Protein AF-A0A7X0XBM0-F1 (afdb_monomer)

pLDDT: mean 73.15, std 17.64, range [29.14, 93.75]

Secondary structure (DSSP, 8-state):
-HHHHHHHHHHHHHHHHHHHHHHHHHHHHHHHHHHHHHHHHHHHHHHHHHH--PPP-------------------------------------PPBPPHHHHHT--S-EEEEETT--EEEE-GGG--SS--EEEETTT--EEEHHHHHTTEEEEEETTT--EEEE-SSTTSPPEE-----

Foldseek 3Di:
DVVVVVVVVVVVVVVVVVVVVVVVVVVVVVVVVVVVVVVVVVVVVVVVVVVPPDPDDDDDDDDDDDDDDDDPDDDPDDPPPPPPPPPPPPQPFFDFDDLVNVLVDQAWKWWAFPVRWIWTFDPVPDDDPWGWTATPPPRDTDTSVVCLLGTAFIAGPPPRDTQWGDDDSPDGIGGRPPDD

Structure (mmCIF, N/CA/C/O backbone):
data_AF-A0A7X0XBM0-F1
#
_entry.id   AF-A0A7X0XBM0-F1
#
loop_
_atom_site.group_PDB
_atom_site.id
_atom_site.type_symbol
_atom_site.label_atom_id
_atom_site.label_alt_id
_atom_site.label_comp_id
_atom_site.label_asym_id
_atom_site.label_entity_id
_atom_site.label_seq_id
_atom_site.pdbx_PDB_ins_code
_atom_site.Cartn_x
_atom_site.Cartn_y
_atom_site.Cartn_z
_atom_site.occupancy
_atom_site.B_iso_or_equiv
_atom_site.auth_seq_id
_atom_site.auth_comp_id
_atom_site.auth_asym_id
_atom_site.auth_atom_id
_atom_site.pdbx_PDB_model_num
ATOM 1 N N . MET A 1 1 ? 41.858 4.277 -67.928 1.00 63.94 1 MET A N 1
ATOM 2 C CA . MET A 1 1 ? 41.288 5.408 -67.166 1.00 63.94 1 MET A CA 1
ATOM 3 C C . MET A 1 1 ? 40.065 5.014 -66.335 1.00 63.94 1 MET A C 1
ATOM 5 O O . MET A 1 1 ? 40.121 5.198 -65.129 1.00 63.94 1 MET A O 1
ATOM 9 N N . GLU A 1 2 ? 38.991 4.431 -66.886 1.00 69.94 2 GLU A N 1
ATOM 10 C CA . GLU A 1 2 ? 37.815 4.044 -66.064 1.00 69.94 2 GLU A CA 1
ATOM 11 C C . GLU A 1 2 ? 38.106 2.922 -65.050 1.00 69.94 2 GLU A C 1
ATOM 13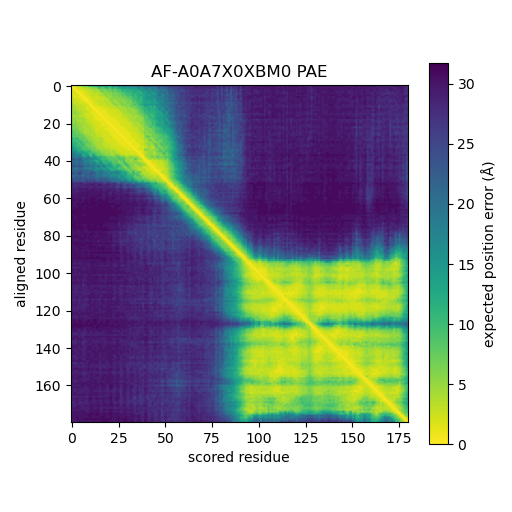 O O . GLU A 1 2 ? 37.715 3.016 -63.887 1.00 69.94 2 GLU A O 1
ATOM 18 N N . TRP A 1 3 ? 38.881 1.909 -65.448 1.00 71.06 3 TRP A N 1
ATOM 19 C CA . TRP A 1 3 ? 39.251 0.789 -64.573 1.00 71.06 3 TRP A CA 1
ATOM 20 C C . TRP A 1 3 ? 40.092 1.218 -63.354 1.00 71.06 3 TRP A C 1
ATOM 22 O O . TRP A 1 3 ? 39.919 0.710 -62.248 1.00 71.06 3 TRP A O 1
ATOM 32 N N . GLU A 1 4 ? 40.956 2.221 -63.523 1.00 76.31 4 GLU A N 1
ATOM 33 C CA . GLU A 1 4 ? 41.775 2.778 -62.437 1.00 76.31 4 GLU A CA 1
ATOM 34 C C . GLU A 1 4 ? 40.924 3.569 -61.437 1.00 76.31 4 GLU A C 1
ATOM 36 O O . GLU A 1 4 ? 41.118 3.458 -60.224 1.00 76.31 4 GLU A O 1
ATOM 41 N N . GLN A 1 5 ? 39.926 4.316 -61.925 1.00 76.00 5 GLN A N 1
ATOM 42 C CA . GLN A 1 5 ? 38.969 5.015 -61.065 1.00 76.00 5 GLN A CA 1
ATOM 43 C C . GLN A 1 5 ? 38.092 4.035 -60.277 1.00 76.00 5 GLN A C 1
ATOM 45 O O . GLN A 1 5 ? 37.783 4.280 -59.108 1.00 76.00 5 GLN A O 1
ATOM 50 N N . GLU A 1 6 ? 37.710 2.911 -60.881 1.00 77.81 6 GLU A N 1
ATOM 51 C CA . GLU A 1 6 ? 36.923 1.874 -60.212 1.00 77.81 6 GLU A CA 1
ATOM 52 C C . GLU A 1 6 ? 37.736 1.144 -59.128 1.00 77.81 6 GLU A C 1
ATOM 54 O O . GLU A 1 6 ? 37.249 0.936 -58.013 1.00 77.81 6 GLU A O 1
ATOM 59 N N . MET A 1 7 ? 39.007 0.838 -59.402 1.00 76.50 7 MET A N 1
ATOM 60 C CA . MET A 1 7 ? 39.937 0.260 -58.423 1.00 76.50 7 MET A CA 1
ATOM 61 C C . MET A 1 7 ? 40.224 1.217 -57.257 1.00 76.50 7 MET A C 1
ATOM 63 O O . MET A 1 7 ? 40.276 0.795 -56.096 1.00 76.50 7 MET A O 1
ATOM 67 N N . PHE A 1 8 ? 40.336 2.520 -57.525 1.00 78.25 8 PHE A N 1
ATOM 68 C CA . PHE A 1 8 ? 40.507 3.536 -56.483 1.00 78.25 8 PHE A CA 1
ATOM 69 C C . PHE A 1 8 ? 39.258 3.681 -55.593 1.00 78.25 8 PHE A C 1
ATOM 71 O O . PHE A 1 8 ? 39.351 3.797 -54.366 1.00 78.25 8 PHE A O 1
ATOM 78 N N . LYS A 1 9 ? 38.058 3.601 -56.180 1.00 78.94 9 LYS A N 1
ATOM 79 C CA . LYS A 1 9 ? 36.794 3.580 -55.422 1.00 78.94 9 LYS A CA 1
ATOM 80 C C . LYS A 1 9 ? 36.684 2.331 -54.542 1.00 78.94 9 LYS A C 1
ATOM 82 O O . LYS A 1 9 ? 36.375 2.452 -53.360 1.00 78.94 9 LYS A O 1
ATOM 87 N N . LYS A 1 10 ? 37.014 1.145 -55.063 1.00 81.00 10 LYS A N 1
ATOM 88 C CA . LYS A 1 10 ? 36.981 -0.108 -54.282 1.00 81.00 10 LYS A CA 1
ATOM 89 C C . LYS A 1 10 ? 37.963 -0.080 -53.106 1.00 81.00 10 LYS A C 1
ATOM 91 O O . LYS A 1 10 ? 37.592 -0.396 -51.978 1.00 81.00 10 LYS A O 1
ATOM 96 N N . THR A 1 11 ? 39.189 0.388 -53.334 1.00 81.25 11 THR A N 1
ATOM 97 C CA . THR A 1 11 ? 40.212 0.483 -52.276 1.00 81.25 11 THR A CA 1
ATOM 98 C C . THR A 1 11 ? 39.900 1.551 -51.223 1.00 81.25 11 THR A C 1
ATOM 100 O O . THR A 1 11 ? 40.154 1.327 -50.039 1.00 81.25 11 THR A O 1
ATOM 103 N N . SER A 1 12 ? 39.315 2.691 -51.602 1.00 82.00 12 SER A N 1
ATOM 104 C CA . SER A 1 12 ? 38.913 3.735 -50.643 1.00 82.00 12 SER A CA 1
ATOM 105 C C . SER A 1 12 ? 37.737 3.308 -49.758 1.00 82.00 12 SER A C 1
ATOM 107 O O . SER A 1 12 ? 37.784 3.528 -48.544 1.00 82.00 12 SER A O 1
ATOM 109 N N . VAL A 1 13 ? 36.737 2.622 -50.320 1.00 83.81 13 VAL A N 1
ATOM 110 C CA . VAL A 1 13 ? 35.625 2.037 -49.550 1.00 83.81 13 VAL A CA 1
ATOM 111 C C . VAL A 1 13 ? 36.149 1.002 -48.556 1.00 83.81 13 VAL A C 1
ATOM 113 O O . VAL A 1 13 ? 35.826 1.067 -47.370 1.00 83.81 13 VAL A O 1
ATOM 116 N N . GLN A 1 14 ? 37.047 0.118 -48.994 1.00 85.06 14 GLN A N 1
ATOM 117 C CA . GLN A 1 14 ? 37.606 -0.919 -48.129 1.00 85.06 14 GLN A CA 1
ATOM 118 C C . GLN A 1 14 ? 38.474 -0.348 -46.995 1.00 85.06 14 GLN A C 1
ATOM 120 O O . GLN A 1 14 ? 38.420 -0.827 -45.861 1.00 85.06 14 GLN A O 1
ATOM 125 N N . ARG A 1 15 ? 39.218 0.738 -47.246 1.00 84.94 15 ARG A N 1
ATOM 126 C CA . ARG A 1 15 ? 39.941 1.475 -46.191 1.00 84.94 15 ARG A CA 1
ATOM 127 C C . ARG A 1 15 ? 38.988 2.112 -45.178 1.00 84.94 15 ARG A C 1
ATOM 129 O O . ARG A 1 15 ? 39.249 2.041 -43.978 1.00 84.94 15 ARG A O 1
ATOM 136 N N . ALA A 1 16 ? 37.881 2.696 -45.637 1.00 83.44 16 ALA A N 1
ATOM 137 C CA . ALA A 1 16 ? 36.881 3.298 -44.756 1.00 83.44 16 ALA A CA 1
ATOM 138 C C . ALA A 1 16 ? 36.171 2.251 -43.880 1.00 83.44 16 ALA A C 1
ATOM 140 O O . ALA A 1 16 ? 35.913 2.498 -42.700 1.00 83.44 16 ALA A O 1
ATOM 141 N N . GLU A 1 17 ? 35.881 1.068 -44.422 1.00 86.75 17 GLU A N 1
ATOM 142 C CA . GLU A 1 17 ? 35.307 -0.043 -43.656 1.00 86.75 17 GLU A CA 1
ATOM 143 C C . GLU A 1 17 ? 36.279 -0.596 -42.611 1.00 86.75 17 GLU A C 1
ATOM 145 O O . GLU A 1 17 ? 35.887 -0.798 -41.458 1.00 86.75 17 GLU A O 1
ATOM 150 N N . ASN A 1 18 ? 37.553 -0.763 -42.969 1.00 88.38 18 ASN A N 1
ATOM 151 C CA . ASN A 1 18 ? 38.584 -1.206 -42.031 1.00 88.38 18 ASN A CA 1
ATOM 152 C C . ASN A 1 18 ? 38.794 -0.196 -40.892 1.00 88.38 18 ASN A C 1
ATOM 154 O O . ASN A 1 18 ? 38.864 -0.595 -39.730 1.00 88.38 18 ASN A O 1
ATOM 158 N N . ALA A 1 19 ? 38.784 1.109 -41.184 1.00 88.12 19 ALA A N 1
ATOM 159 C CA . ALA A 1 19 ? 38.867 2.151 -40.158 1.00 88.12 19 ALA A CA 1
ATOM 160 C C . ALA A 1 19 ? 37.667 2.120 -39.190 1.00 88.12 19 ALA A C 1
ATOM 162 O O . ALA A 1 19 ? 37.833 2.273 -37.979 1.00 88.12 19 ALA A O 1
ATOM 163 N N . LYS A 1 20 ? 36.451 1.865 -39.699 1.00 90.56 20 LYS A N 1
ATOM 164 C CA . LYS A 1 20 ? 35.249 1.703 -38.860 1.00 90.56 20 LYS A CA 1
ATOM 165 C C . LYS A 1 20 ? 35.330 0.467 -37.962 1.00 90.56 20 LYS A C 1
ATOM 167 O O . LYS A 1 20 ? 34.887 0.529 -36.814 1.00 90.56 20 LYS A O 1
ATOM 172 N N . ARG A 1 21 ? 35.875 -0.647 -38.465 1.00 87.44 21 ARG A N 1
ATOM 173 C CA . ARG A 1 21 ? 36.091 -1.869 -37.670 1.00 87.44 21 ARG A CA 1
ATOM 174 C C . ARG A 1 21 ? 37.098 -1.627 -36.549 1.00 87.44 21 ARG A C 1
ATOM 176 O O . ARG A 1 21 ? 36.768 -1.903 -35.400 1.00 87.44 21 ARG A O 1
ATOM 183 N N . LEU A 1 22 ? 38.230 -0.997 -36.861 1.00 89.81 22 LEU A N 1
ATOM 184 C CA . LEU A 1 22 ? 39.266 -0.670 -35.880 1.00 89.81 22 LEU A CA 1
ATOM 185 C C . LEU A 1 22 ? 38.728 0.238 -34.758 1.00 89.81 22 LEU A C 1
ATOM 187 O O . LEU A 1 22 ? 38.863 -0.079 -33.580 1.00 89.81 22 LEU A O 1
ATOM 191 N N . GLN A 1 23 ? 37.990 1.301 -35.105 1.00 86.12 23 GLN A N 1
ATOM 192 C CA . GLN A 1 23 ? 37.354 2.166 -34.099 1.00 86.12 23 GLN A CA 1
ATOM 193 C C . GLN A 1 23 ? 36.338 1.420 -33.223 1.00 86.12 23 GLN A C 1
ATOM 195 O O . GLN A 1 23 ? 36.155 1.745 -32.047 1.00 86.12 23 GLN A O 1
ATOM 200 N N . LYS A 1 24 ? 35.622 0.440 -33.784 1.00 88.69 24 LYS A N 1
ATOM 201 C CA . LYS A 1 24 ? 34.669 -0.376 -33.022 1.00 88.69 24 LYS A CA 1
ATOM 202 C C . LYS A 1 24 ? 35.400 -1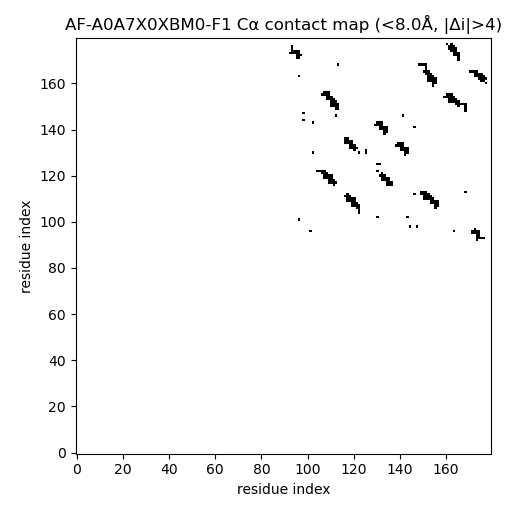.289 -32.036 1.00 88.69 24 LYS A C 1
ATOM 204 O O . LYS A 1 24 ? 34.945 -1.413 -30.899 1.00 88.69 24 LYS A O 1
ATOM 209 N N . GLU A 1 25 ? 36.516 -1.882 -32.444 1.00 88.25 25 GLU A N 1
ATOM 210 C CA . GLU A 1 25 ? 37.368 -2.717 -31.590 1.00 88.25 25 GLU A CA 1
ATOM 211 C C . GLU A 1 25 ? 37.980 -1.908 -30.441 1.00 88.25 25 GLU A C 1
ATOM 213 O O . GLU A 1 25 ? 37.838 -2.302 -29.284 1.00 88.25 25 GLU A O 1
ATOM 218 N N . GLU A 1 26 ? 38.523 -0.720 -30.715 1.00 87.62 26 GLU A N 1
ATOM 219 C CA . GLU A 1 26 ? 39.051 0.190 -29.685 1.00 87.62 26 GLU A CA 1
ATOM 220 C C . GLU A 1 26 ? 37.979 0.601 -28.666 1.00 87.62 26 GLU A C 1
ATOM 222 O O . GLU A 1 26 ? 38.217 0.603 -27.454 1.00 87.62 26 GLU A O 1
ATOM 227 N N . ARG A 1 27 ? 36.754 0.896 -29.126 1.00 86.00 27 ARG A N 1
ATOM 228 C CA . ARG A 1 27 ? 35.624 1.216 -28.235 1.00 86.00 27 ARG A CA 1
ATOM 229 C C . ARG A 1 27 ? 35.234 0.031 -27.357 1.00 86.00 27 ARG A C 1
ATOM 231 O O . ARG A 1 27 ? 34.942 0.226 -26.176 1.00 86.00 27 ARG A O 1
ATOM 238 N N . MET A 1 28 ? 35.223 -1.180 -27.912 1.00 87.44 28 MET A N 1
ATOM 239 C CA . MET A 1 28 ? 34.936 -2.396 -27.146 1.00 87.44 28 MET A CA 1
ATOM 240 C C . MET A 1 28 ? 36.039 -2.683 -26.122 1.00 87.44 28 MET A C 1
ATOM 242 O O . MET A 1 28 ? 35.718 -2.972 -24.970 1.00 87.44 28 MET A O 1
ATOM 246 N N . ALA A 1 29 ? 37.311 -2.511 -26.492 1.00 86.12 29 ALA A N 1
ATOM 247 C CA . ALA A 1 29 ? 38.452 -2.660 -25.588 1.00 86.12 29 ALA A CA 1
ATOM 248 C C . ALA A 1 29 ? 38.407 -1.637 -24.441 1.00 86.12 29 ALA A C 1
ATOM 250 O O . ALA A 1 29 ? 38.513 -2.003 -23.269 1.00 86.12 29 ALA A O 1
ATOM 251 N N . THR A 1 30 ? 38.135 -0.367 -24.757 1.00 84.88 30 THR A N 1
ATOM 252 C CA . THR A 1 30 ? 37.989 0.707 -23.759 1.00 84.88 30 THR A CA 1
ATOM 253 C C . THR A 1 30 ? 36.826 0.420 -22.807 1.00 84.88 30 THR A C 1
ATOM 255 O O . THR A 1 30 ? 36.954 0.561 -21.590 1.00 84.88 30 THR A O 1
ATOM 258 N N . ARG A 1 31 ? 35.685 -0.042 -23.339 1.00 82.81 31 ARG A N 1
ATOM 259 C CA . ARG A 1 31 ? 34.525 -0.441 -22.530 1.00 82.81 31 ARG A CA 1
ATOM 260 C C . ARG A 1 31 ? 34.850 -1.631 -21.625 1.00 82.81 31 ARG A C 1
ATOM 262 O O . ARG A 1 31 ? 34.457 -1.614 -20.462 1.00 82.81 31 ARG A O 1
ATOM 269 N N . GLY A 1 32 ? 35.572 -2.629 -22.133 1.00 84.69 32 GLY A N 1
ATOM 270 C CA . GLY A 1 32 ? 36.037 -3.779 -21.356 1.00 84.69 32 GLY A CA 1
ATOM 271 C C . GLY A 1 32 ? 36.946 -3.365 -20.198 1.00 84.69 32 GLY A C 1
ATOM 272 O O . GLY A 1 32 ? 36.693 -3.750 -19.057 1.00 84.69 32 GLY A O 1
ATOM 273 N N . ALA A 1 33 ? 37.927 -2.498 -20.460 1.00 77.81 33 ALA A N 1
ATOM 274 C CA . ALA A 1 33 ? 38.820 -1.965 -19.433 1.00 77.81 33 ALA A CA 1
ATOM 275 C C . ALA A 1 33 ? 38.049 -1.196 -18.346 1.00 77.81 33 ALA A C 1
ATOM 277 O O . ALA A 1 33 ? 38.240 -1.445 -17.158 1.00 77.81 33 ALA A O 1
ATOM 278 N N . LEU A 1 34 ? 37.116 -0.316 -18.730 1.00 79.00 34 LEU A N 1
ATOM 279 C CA . LEU A 1 34 ? 36.284 0.430 -17.776 1.00 79.00 34 LEU A CA 1
ATOM 280 C C . LEU A 1 34 ? 35.413 -0.487 -16.906 1.00 79.00 34 LEU A C 1
ATOM 282 O O . LEU A 1 34 ? 35.249 -0.231 -15.712 1.00 79.00 34 LEU A O 1
ATOM 286 N N . LEU A 1 35 ? 34.845 -1.551 -17.479 1.00 72.44 35 LEU A N 1
ATOM 287 C CA . LEU A 1 35 ? 34.072 -2.537 -16.719 1.00 72.44 35 LEU A CA 1
ATOM 288 C C . LEU A 1 35 ? 34.959 -3.298 -15.727 1.00 72.44 35 LEU A C 1
ATOM 290 O O . LEU A 1 35 ? 34.577 -3.456 -14.566 1.00 72.44 35 LEU A O 1
ATOM 294 N N . TRP A 1 36 ? 36.160 -3.694 -16.151 1.00 76.25 36 TRP A N 1
ATOM 295 C CA . TRP A 1 36 ? 37.139 -4.348 -15.288 1.00 76.25 36 TRP A CA 1
ATOM 296 C C . TRP A 1 36 ? 37.558 -3.446 -14.116 1.00 76.25 36 TRP A C 1
ATOM 298 O O . TRP A 1 36 ? 37.424 -3.846 -12.960 1.00 76.25 36 TRP A O 1
ATOM 308 N N . PHE A 1 37 ? 37.930 -2.187 -14.370 1.00 69.94 37 PHE A N 1
ATOM 309 C CA . PHE A 1 37 ? 38.254 -1.232 -13.300 1.00 69.94 37 PHE A CA 1
ATOM 310 C C . PHE A 1 37 ? 37.087 -1.024 -12.322 1.00 69.94 37 PHE A C 1
ATOM 312 O O . PHE A 1 37 ? 37.300 -1.004 -11.110 1.00 69.94 37 PHE A O 1
ATOM 319 N N . ASN A 1 38 ? 35.848 -0.939 -12.817 1.00 70.19 38 ASN A N 1
ATOM 320 C CA . ASN A 1 38 ? 34.667 -0.808 -11.959 1.00 70.19 38 ASN A CA 1
ATOM 321 C C . ASN A 1 38 ? 34.418 -2.049 -11.090 1.00 70.19 38 ASN A C 1
ATOM 323 O O . ASN A 1 38 ? 34.063 -1.905 -9.917 1.00 70.19 38 ASN A O 1
ATOM 327 N N . SER A 1 39 ? 34.624 -3.257 -11.624 1.00 66.25 39 SER A N 1
ATOM 328 C CA . SER A 1 39 ? 34.530 -4.489 -10.823 1.00 66.25 39 SER A CA 1
ATOM 329 C C . SER A 1 39 ? 35.595 -4.546 -9.724 1.00 66.25 39 SER A C 1
ATOM 331 O O . SER A 1 39 ? 35.278 -4.885 -8.584 1.00 66.25 39 SER A O 1
ATOM 333 N N . ASN A 1 40 ? 36.826 -4.121 -10.026 1.00 74.56 40 ASN A N 1
ATOM 334 C CA . ASN A 1 40 ? 37.926 -4.117 -9.066 1.00 74.56 40 ASN A CA 1
ATOM 335 C C . ASN A 1 40 ? 37.683 -3.098 -7.940 1.00 74.56 40 ASN A C 1
ATOM 337 O O . ASN A 1 40 ? 37.767 -3.436 -6.763 1.00 74.56 40 ASN A O 1
ATOM 341 N N . LEU A 1 41 ? 37.255 -1.878 -8.285 1.00 68.56 41 LEU A N 1
ATOM 342 C CA . LEU A 1 41 ? 36.887 -0.854 -7.301 1.00 68.56 41 LEU A CA 1
ATOM 343 C C . LEU A 1 41 ? 35.709 -1.289 -6.424 1.00 68.56 41 LEU A C 1
ATOM 345 O O . LEU A 1 41 ? 35.713 -1.040 -5.221 1.00 68.56 41 LEU A O 1
ATOM 349 N N . SER A 1 42 ? 34.717 -1.968 -7.004 1.00 64.69 42 SER A N 1
ATOM 350 C CA . SER A 1 42 ? 33.581 -2.498 -6.242 1.00 64.69 42 SER A CA 1
ATOM 351 C C . SER A 1 42 ? 34.040 -3.552 -5.234 1.00 64.69 42 SER A C 1
ATOM 353 O O . SER A 1 42 ? 33.670 -3.469 -4.065 1.00 64.69 42 SER A O 1
ATOM 355 N N . SER A 1 43 ? 34.917 -4.469 -5.655 1.00 64.56 43 SER A N 1
ATOM 356 C CA . SER A 1 43 ? 35.507 -5.496 -4.788 1.00 64.56 43 SER A CA 1
ATOM 357 C C . SER A 1 43 ? 36.348 -4.889 -3.655 1.00 64.56 43 SER A C 1
ATOM 359 O O . SER A 1 43 ? 36.200 -5.265 -2.491 1.00 64.56 43 SER A O 1
ATOM 361 N N . GLN A 1 44 ? 37.153 -3.865 -3.958 1.00 67.00 44 GLN A N 1
ATOM 362 C CA . GLN A 1 44 ? 37.944 -3.134 -2.961 1.00 67.00 44 GLN A CA 1
ATOM 363 C C . GLN A 1 44 ? 37.063 -2.389 -1.945 1.00 67.00 44 GLN A C 1
ATOM 365 O O . GLN A 1 44 ? 37.338 -2.418 -0.744 1.00 67.00 44 GLN A O 1
ATOM 370 N N . ILE A 1 45 ? 35.972 -1.762 -2.397 1.00 71.25 45 ILE A N 1
ATOM 371 C CA . ILE A 1 45 ? 35.004 -1.095 -1.514 1.00 71.25 45 ILE A CA 1
ATOM 372 C C . ILE A 1 45 ? 34.290 -2.118 -0.619 1.00 71.25 45 ILE A C 1
ATOM 374 O O . ILE A 1 45 ? 34.111 -1.862 0.571 1.00 71.25 45 ILE A O 1
ATOM 378 N N . GLU A 1 46 ? 33.892 -3.273 -1.158 1.00 64.94 46 GLU A N 1
ATOM 379 C CA . GLU A 1 46 ? 33.276 -4.364 -0.388 1.00 64.94 46 GLU A CA 1
ATOM 380 C C . GLU A 1 46 ? 34.224 -4.892 0.700 1.00 64.94 46 GLU A C 1
ATOM 382 O O . GLU A 1 46 ? 33.801 -5.127 1.833 1.00 64.94 46 GLU A O 1
ATOM 387 N N . GLY A 1 47 ? 35.516 -5.025 0.378 1.00 64.94 47 GLY A N 1
ATOM 388 C CA . GLY A 1 47 ? 36.560 -5.395 1.332 1.00 64.94 47 GLY A CA 1
ATOM 389 C C . GLY A 1 47 ? 36.711 -4.370 2.456 1.00 64.94 47 GLY A C 1
ATOM 390 O O . GLY A 1 47 ? 36.706 -4.739 3.628 1.00 64.94 47 GLY A O 1
ATOM 391 N N . LEU A 1 48 ? 36.747 -3.076 2.125 1.00 66.25 48 LEU A N 1
ATOM 392 C CA . LEU A 1 48 ? 36.870 -1.992 3.108 1.00 66.25 48 LEU A CA 1
ATOM 393 C C . LEU A 1 48 ? 35.648 -1.864 4.030 1.00 66.25 48 LEU A C 1
ATOM 395 O O . LEU A 1 48 ? 35.810 -1.540 5.206 1.00 66.25 48 LEU A O 1
ATOM 399 N N . LYS A 1 49 ? 34.434 -2.174 3.552 1.00 63.00 49 LYS A N 1
ATOM 400 C CA . LYS A 1 49 ? 33.229 -2.199 4.404 1.00 63.00 49 LYS A CA 1
ATOM 401 C C . LYS A 1 49 ? 33.341 -3.194 5.559 1.00 63.00 49 LYS A C 1
ATOM 403 O O . LYS A 1 49 ? 32.781 -2.924 6.614 1.00 63.00 49 LYS A O 1
ATOM 408 N N . ARG A 1 50 ? 34.068 -4.307 5.392 1.00 60.91 50 ARG A N 1
ATOM 409 C CA . ARG A 1 50 ? 34.283 -5.284 6.478 1.00 60.91 50 ARG A CA 1
ATOM 410 C C . ARG A 1 50 ? 35.100 -4.696 7.628 1.00 60.91 50 ARG A C 1
ATOM 412 O O . ARG A 1 50 ? 34.885 -5.072 8.772 1.00 60.91 50 ARG A O 1
ATOM 419 N N . TYR A 1 51 ? 35.996 -3.757 7.326 1.00 60.12 51 TYR A N 1
ATOM 420 C CA . TYR A 1 51 ? 36.819 -3.064 8.321 1.00 60.12 51 TYR A CA 1
ATOM 421 C C . TYR A 1 51 ? 36.144 -1.804 8.881 1.00 60.12 51 TYR A C 1
ATOM 423 O O . TYR A 1 51 ? 36.507 -1.339 9.957 1.00 60.12 51 TYR A O 1
ATOM 431 N N . MET A 1 52 ? 35.122 -1.271 8.200 1.00 60.16 52 MET A N 1
ATOM 432 C CA . MET A 1 52 ? 34.251 -0.215 8.725 1.00 60.16 52 MET A CA 1
ATOM 433 C C . MET A 1 52 ? 33.066 -0.807 9.503 1.00 60.16 52 MET A C 1
ATOM 435 O O . MET A 1 52 ? 31.904 -0.603 9.149 1.00 60.16 52 MET A O 1
ATOM 439 N N . LEU A 1 53 ? 33.353 -1.524 10.592 1.00 56.44 53 LEU A N 1
ATOM 440 C CA . LEU A 1 53 ? 32.362 -1.785 11.636 1.00 56.44 53 LEU A CA 1
ATOM 441 C C . LEU A 1 53 ? 31.956 -0.439 12.252 1.00 56.44 53 LEU A C 1
ATOM 443 O O . LEU A 1 53 ? 32.685 0.155 13.042 1.00 56.44 53 LEU A O 1
ATOM 447 N N . VAL A 1 54 ? 30.794 0.074 11.853 1.00 57.31 54 VAL A N 1
ATOM 448 C CA . VAL A 1 54 ? 30.147 1.202 12.528 1.00 57.31 54 VAL A CA 1
ATOM 449 C C . VAL A 1 54 ? 29.664 0.687 13.887 1.00 57.31 54 VAL A C 1
ATOM 451 O O . VAL A 1 54 ? 28.869 -0.256 13.898 1.00 57.31 54 VAL A O 1
ATOM 454 N N . PRO A 1 55 ? 30.081 1.270 15.027 1.00 50.59 55 PRO A N 1
ATOM 455 C CA . PRO A 1 55 ? 29.501 0.906 16.309 1.00 50.59 55 PRO A CA 1
ATOM 456 C C . PRO A 1 55 ? 28.006 1.222 16.255 1.00 50.59 55 PRO A C 1
ATOM 458 O O . PRO A 1 55 ? 27.608 2.354 15.953 1.00 50.59 55 PRO A O 1
ATOM 461 N N . GLN A 1 56 ? 27.175 0.207 16.498 1.00 49.97 56 GLN A N 1
ATOM 462 C CA . GLN A 1 56 ? 25.740 0.375 16.685 1.00 49.97 56 GLN A CA 1
ATOM 463 C C . GLN A 1 56 ? 25.509 1.489 17.706 1.00 49.97 56 GLN A C 1
ATOM 465 O O . GLN A 1 56 ? 26.019 1.446 18.823 1.00 49.97 56 GLN A O 1
ATOM 470 N N . ARG A 1 57 ? 24.750 2.506 17.291 1.00 45.69 57 ARG A N 1
ATOM 471 C CA . ARG A 1 57 ? 24.333 3.630 18.128 1.00 45.69 57 ARG A CA 1
ATOM 472 C C . ARG A 1 57 ? 23.605 3.106 19.366 1.00 45.69 57 ARG A C 1
ATOM 474 O O . ARG A 1 57 ? 22.407 2.840 19.306 1.00 45.69 57 ARG A O 1
ATOM 481 N N . GLN A 1 58 ? 24.310 3.017 20.487 1.00 41.44 58 GLN A N 1
ATOM 482 C CA . GLN A 1 58 ? 23.678 3.029 21.796 1.00 41.44 58 GLN A CA 1
ATOM 483 C C . GLN A 1 58 ? 23.142 4.446 22.021 1.00 41.44 58 GLN A C 1
ATOM 485 O O . GLN A 1 58 ? 23.885 5.426 21.993 1.00 41.44 58 GLN A O 1
ATOM 490 N N . ARG A 1 59 ? 21.819 4.554 22.157 1.00 47.84 59 ARG A N 1
ATOM 491 C CA . ARG A 1 59 ? 21.161 5.756 22.668 1.00 47.84 59 ARG A CA 1
ATOM 492 C C . ARG A 1 59 ? 21.565 5.920 24.132 1.00 47.84 59 ARG A C 1
ATOM 494 O O . ARG A 1 59 ? 21.282 5.021 24.912 1.00 47.84 59 ARG A O 1
ATOM 501 N N . LEU A 1 60 ? 22.137 7.065 24.492 1.00 36.50 60 LEU A N 1
ATOM 502 C 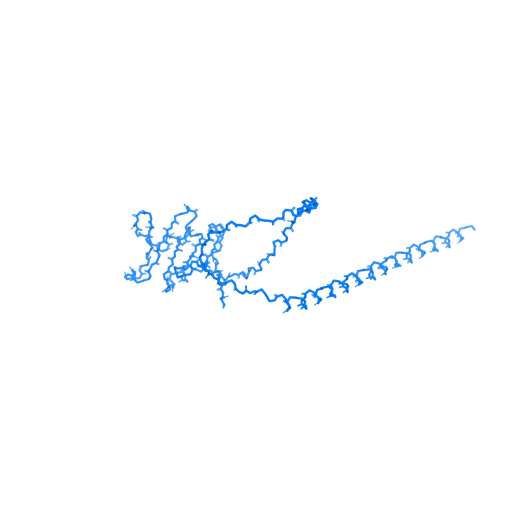CA . LEU A 1 60 ? 22.117 7.618 25.849 1.00 36.50 60 LEU A CA 1
ATOM 503 C C . LEU A 1 60 ? 22.101 9.160 25.765 1.00 36.50 60 LEU A C 1
ATOM 505 O O . LEU A 1 60 ? 22.480 9.707 24.726 1.00 36.50 60 LEU A O 1
ATOM 509 N N . PRO A 1 61 ? 21.536 9.829 26.786 1.00 40.59 61 PRO A N 1
ATOM 510 C CA . PRO A 1 61 ? 20.829 11.098 26.647 1.00 40.59 61 PRO A CA 1
ATOM 511 C C . PRO A 1 61 ? 21.733 12.332 26.724 1.00 40.59 61 PRO A C 1
ATOM 513 O O . PRO A 1 61 ? 22.896 12.268 27.112 1.00 40.59 61 PRO A O 1
ATOM 516 N N . GLU A 1 62 ? 21.138 13.459 26.334 1.00 46.41 62 GLU A N 1
ATOM 517 C CA . GLU A 1 62 ? 21.693 14.810 26.318 1.00 46.41 62 GLU A CA 1
ATOM 518 C C . GLU A 1 62 ? 22.421 15.185 27.616 1.00 46.41 62 GLU A C 1
ATOM 520 O O . GLU A 1 62 ? 21.806 15.335 28.669 1.00 46.41 62 GLU A O 1
ATOM 525 N N . GLN A 1 63 ? 23.721 15.456 27.509 1.00 38.38 63 GLN A N 1
ATOM 526 C CA . GLN A 1 63 ? 24.396 16.388 28.403 1.00 38.38 63 GLN A CA 1
ATOM 527 C C . GLN A 1 63 ? 25.273 17.338 27.593 1.00 38.38 63 GLN A C 1
ATOM 529 O O . GLN A 1 63 ? 26.162 16.944 26.837 1.00 38.38 63 GLN A O 1
ATOM 534 N N . GLN A 1 64 ? 24.964 18.619 27.762 1.00 45.12 64 GLN A N 1
ATOM 535 C CA . GLN A 1 64 ? 25.736 19.758 27.305 1.00 45.12 64 GLN A CA 1
ATOM 536 C C . GLN A 1 64 ? 27.144 19.688 27.899 1.00 45.12 64 GLN A C 1
ATOM 538 O O . GLN A 1 64 ? 27.295 19.691 29.115 1.00 45.12 64 GLN A O 1
ATOM 543 N N . THR A 1 65 ? 28.173 19.703 27.058 1.00 35.44 65 THR A N 1
ATOM 544 C CA . THR A 1 65 ? 29.479 20.246 27.440 1.00 35.44 65 THR A CA 1
ATOM 545 C C . THR A 1 65 ? 30.131 20.910 26.237 1.00 35.44 65 THR A C 1
ATOM 547 O O . THR A 1 65 ? 30.225 20.382 25.132 1.00 35.44 65 THR A O 1
ATOM 550 N N . THR A 1 66 ? 30.534 22.145 26.481 1.00 47.00 66 THR A N 1
ATOM 551 C CA . THR A 1 66 ? 31.327 23.015 25.628 1.00 47.00 66 THR A CA 1
ATOM 552 C C . THR A 1 66 ? 32.666 22.369 25.271 1.00 47.00 66 THR A C 1
ATOM 554 O O . THR A 1 66 ? 33.499 22.163 26.148 1.00 47.00 66 THR A O 1
ATOM 557 N N . SER A 1 67 ? 32.930 22.148 23.982 1.00 40.25 67 SER A N 1
ATOM 558 C CA . SER A 1 67 ? 34.304 22.020 23.485 1.00 40.25 67 SER A CA 1
ATOM 559 C C . SER A 1 67 ? 34.474 22.832 22.203 1.00 40.25 67 SER A C 1
ATOM 561 O O . SER A 1 67 ? 34.219 22.381 21.085 1.00 40.25 67 SER A O 1
ATOM 563 N N . ILE A 1 68 ? 34.910 24.073 22.386 1.00 48.56 68 ILE A N 1
ATOM 564 C CA . ILE A 1 68 ? 35.674 24.804 21.379 1.00 48.56 68 ILE A CA 1
ATOM 565 C C . ILE A 1 68 ? 36.979 24.024 21.216 1.00 48.56 68 ILE A C 1
ATOM 567 O O . ILE A 1 68 ? 37.612 23.798 22.233 1.00 48.56 68 ILE A O 1
ATOM 571 N N . PHE A 1 69 ? 37.364 23.604 20.004 1.00 40.66 69 PHE A N 1
ATOM 572 C CA . PHE A 1 69 ? 38.751 23.704 19.518 1.00 40.66 69 PHE A CA 1
ATOM 573 C C . PHE A 1 69 ? 38.928 23.229 18.056 1.00 40.66 69 PHE A C 1
ATOM 575 O O . PHE A 1 69 ? 38.482 22.163 17.645 1.00 40.66 69 PHE A O 1
ATOM 582 N N . TYR A 1 70 ? 39.641 24.078 17.304 1.00 42.16 70 TYR A N 1
ATOM 583 C CA . TYR A 1 70 ? 40.253 23.927 15.973 1.00 42.16 70 TYR A CA 1
ATOM 584 C C . TYR A 1 70 ? 39.355 23.840 14.729 1.00 42.16 70 TYR A C 1
ATOM 586 O O . TYR A 1 70 ? 39.150 22.805 14.096 1.00 42.16 70 TYR A O 1
ATOM 594 N N . ARG A 1 71 ? 38.967 25.033 14.263 1.00 43.00 71 ARG A N 1
ATOM 595 C CA . ARG A 1 71 ? 38.476 25.307 12.908 1.00 43.00 71 ARG A CA 1
ATOM 596 C C . ARG A 1 71 ? 39.618 25.128 11.889 1.00 43.00 71 ARG A C 1
ATOM 598 O O . ARG A 1 71 ? 40.266 26.094 11.499 1.00 43.00 71 ARG A O 1
ATOM 605 N N . ARG A 1 72 ? 39.874 23.895 11.433 1.00 46.22 72 ARG A N 1
ATOM 606 C CA . ARG A 1 72 ? 40.668 23.665 10.211 1.00 46.22 72 ARG A CA 1
ATOM 607 C C . ARG A 1 72 ? 39.853 24.145 9.011 1.00 46.22 72 ARG A C 1
ATOM 609 O O . ARG A 1 72 ? 38.841 23.547 8.652 1.00 46.22 72 ARG A O 1
ATOM 616 N N . VAL A 1 73 ? 40.290 25.249 8.411 1.00 49.84 73 VAL A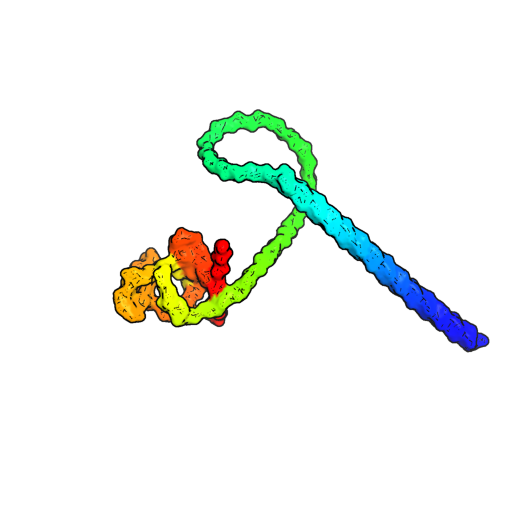 N 1
ATOM 617 C CA . VAL A 1 73 ? 39.759 25.773 7.150 1.00 49.84 73 VAL A CA 1
ATOM 618 C C . VAL A 1 73 ? 40.095 24.771 6.045 1.00 49.84 73 VAL A C 1
ATOM 620 O O . VAL A 1 73 ? 41.193 24.767 5.499 1.00 49.84 73 VAL A O 1
ATOM 623 N N . LEU A 1 74 ? 39.152 23.882 5.736 1.00 51.25 74 LEU A N 1
ATOM 624 C CA . LEU A 1 74 ? 39.193 23.098 4.508 1.00 51.25 74 LEU A CA 1
ATOM 625 C C . LEU A 1 74 ? 38.697 23.982 3.352 1.00 51.25 74 LEU A C 1
ATOM 627 O O . LEU A 1 74 ? 37.694 24.686 3.516 1.00 51.25 74 LEU A O 1
ATOM 631 N N . PRO A 1 75 ? 39.361 23.967 2.184 1.00 39.62 75 PRO A N 1
ATOM 632 C CA . PRO A 1 75 ? 38.958 24.795 1.056 1.00 39.62 75 PRO A CA 1
ATOM 633 C C . PRO A 1 75 ? 37.547 24.413 0.599 1.00 39.62 75 PRO A C 1
ATOM 635 O O . PRO A 1 75 ? 37.208 23.228 0.510 1.00 39.62 75 PRO A O 1
ATOM 638 N N . LYS A 1 76 ? 36.726 25.434 0.309 1.00 46.53 76 LYS A N 1
ATOM 639 C CA . LYS A 1 76 ? 35.362 25.316 -0.228 1.00 46.53 76 LYS A CA 1
ATOM 640 C C . LYS A 1 76 ? 35.394 24.538 -1.548 1.00 46.53 76 LYS A C 1
ATOM 642 O O . LYS A 1 76 ? 35.504 25.119 -2.623 1.00 46.53 76 LYS A O 1
ATOM 647 N N . LYS A 1 77 ? 35.297 23.209 -1.483 1.00 48.09 77 LYS A N 1
ATOM 648 C CA . LYS A 1 77 ? 35.058 22.383 -2.666 1.00 48.09 77 LYS A CA 1
ATOM 649 C C . LYS A 1 77 ? 33.644 22.673 -3.151 1.00 48.09 77 LYS A C 1
ATOM 651 O O . LYS A 1 77 ? 32.683 22.535 -2.395 1.00 48.09 77 LYS A O 1
ATOM 656 N N . ALA A 1 78 ? 33.568 23.109 -4.406 1.00 47.56 78 ALA A N 1
ATOM 657 C CA . ALA A 1 78 ? 32.352 23.383 -5.151 1.00 47.56 78 ALA A CA 1
ATOM 658 C C . ALA A 1 78 ? 31.254 22.364 -4.825 1.00 47.56 78 ALA A C 1
ATOM 660 O O . ALA A 1 78 ? 31.487 21.150 -4.847 1.00 47.56 78 ALA A O 1
ATOM 661 N N . SER A 1 79 ? 30.056 22.868 -4.537 1.00 43.94 79 SER A N 1
ATOM 662 C CA . SER A 1 79 ? 28.844 22.082 -4.348 1.00 43.94 79 SER A CA 1
ATOM 663 C C . SER A 1 79 ? 28.468 21.399 -5.665 1.00 43.94 79 SER A C 1
ATOM 665 O O . SER A 1 79 ? 27.556 21.803 -6.383 1.00 43.94 79 SER A O 1
ATOM 667 N N . ARG A 1 80 ? 29.170 20.313 -6.008 1.00 51.47 80 ARG A N 1
ATOM 668 C CA . ARG A 1 80 ? 28.678 19.361 -6.999 1.00 51.47 80 ARG A CA 1
ATOM 669 C C . ARG A 1 80 ? 27.352 18.853 -6.458 1.00 51.47 80 ARG A C 1
ATOM 671 O O . ARG A 1 80 ? 27.330 18.101 -5.483 1.00 51.47 80 ARG A O 1
ATOM 678 N N . ARG A 1 81 ? 26.255 19.316 -7.069 1.00 47.09 81 ARG A N 1
ATOM 679 C CA . ARG A 1 81 ? 24.909 18.772 -6.897 1.00 47.09 81 ARG A CA 1
ATOM 680 C C . ARG A 1 81 ? 25.037 17.256 -6.990 1.00 47.09 81 ARG A C 1
ATOM 682 O O . ARG A 1 81 ? 25.193 16.706 -8.076 1.00 47.09 81 ARG A O 1
ATOM 689 N N . ARG A 1 82 ? 25.015 16.583 -5.839 1.00 46.50 82 ARG A N 1
ATOM 690 C CA . ARG A 1 82 ? 24.804 15.144 -5.778 1.00 46.50 82 ARG A CA 1
ATOM 691 C C . ARG A 1 82 ? 23.402 14.949 -6.334 1.00 46.50 82 ARG A C 1
ATOM 693 O O . ARG A 1 82 ? 22.427 15.144 -5.615 1.00 46.50 82 ARG A O 1
ATOM 700 N N . GLN A 1 83 ? 23.297 14.619 -7.618 1.00 51.59 83 GLN A N 1
ATOM 701 C CA . GLN A 1 83 ? 22.131 13.902 -8.101 1.00 51.59 83 GLN A CA 1
ATOM 702 C C . GLN A 1 83 ? 22.115 12.611 -7.288 1.00 51.59 83 GLN A C 1
ATOM 704 O O . GLN A 1 83 ? 22.868 11.675 -7.547 1.00 51.59 83 GLN A O 1
ATOM 709 N N . GLN A 1 84 ? 21.340 12.616 -6.204 1.00 51.97 84 GLN A N 1
ATOM 710 C CA . GLN A 1 84 ? 20.968 11.388 -5.540 1.00 51.97 84 GLN A CA 1
ATOM 711 C C . GLN A 1 84 ? 20.239 10.578 -6.604 1.00 51.97 84 GLN A C 1
ATOM 713 O O . GLN A 1 84 ? 19.084 10.857 -6.924 1.00 51.97 84 GLN A O 1
ATOM 718 N N . ASN A 1 85 ? 20.930 9.582 -7.155 1.00 45.34 85 ASN A N 1
ATOM 719 C CA . ASN A 1 85 ? 20.274 8.424 -7.725 1.00 45.34 85 ASN A CA 1
ATOM 720 C C . ASN A 1 85 ? 19.433 7.844 -6.592 1.00 45.34 85 ASN A C 1
ATOM 722 O O . ASN A 1 85 ? 19.922 7.073 -5.764 1.00 45.34 85 ASN A O 1
ATOM 726 N N . ARG A 1 86 ? 18.176 8.295 -6.505 1.00 51.34 86 ARG A N 1
ATOM 727 C CA . ARG A 1 86 ? 17.137 7.624 -5.740 1.00 51.34 86 ARG A CA 1
ATOM 728 C C . ARG A 1 86 ? 17.119 6.218 -6.302 1.00 51.34 86 ARG A C 1
ATOM 730 O O . ARG A 1 86 ? 16.615 6.003 -7.403 1.00 51.34 86 ARG A O 1
ATOM 737 N N . ARG A 1 87 ? 17.749 5.289 -5.580 1.00 47.53 87 ARG A N 1
ATOM 738 C CA . ARG A 1 87 ? 17.568 3.861 -5.801 1.00 47.53 87 ARG A CA 1
ATOM 739 C C . ARG A 1 87 ? 16.060 3.680 -5.882 1.00 47.53 87 ARG A C 1
ATOM 741 O O . ARG A 1 87 ? 15.361 3.973 -4.914 1.00 47.53 87 ARG A O 1
ATOM 748 N N . ARG A 1 88 ? 15.558 3.339 -7.069 1.00 45.38 88 ARG A N 1
ATOM 749 C CA . ARG A 1 88 ? 14.172 2.922 -7.227 1.00 45.38 88 ARG A CA 1
ATOM 750 C C . ARG A 1 88 ? 14.096 1.637 -6.426 1.00 45.38 88 ARG A C 1
ATOM 752 O O . ARG A 1 88 ? 14.589 0.611 -6.879 1.00 45.38 88 ARG A O 1
ATOM 759 N N . THR A 1 89 ? 13.606 1.728 -5.197 1.00 45.41 89 THR A N 1
ATOM 760 C CA . THR A 1 89 ? 13.188 0.558 -4.443 1.00 45.41 89 THR A CA 1
ATOM 761 C C . THR A 1 89 ? 12.211 -0.149 -5.367 1.00 45.41 89 THR A C 1
ATOM 763 O O . THR A 1 89 ? 11.199 0.440 -5.753 1.00 45.41 89 THR A O 1
ATOM 766 N N . ILE A 1 90 ? 12.588 -1.333 -5.844 1.00 43.75 90 ILE A N 1
ATOM 767 C CA . ILE A 1 90 ? 11.706 -2.170 -6.644 1.00 43.75 90 ILE A CA 1
ATOM 768 C C . ILE A 1 90 ? 10.603 -2.558 -5.669 1.00 43.75 90 ILE A C 1
ATOM 770 O O . ILE A 1 90 ? 10.780 -3.416 -4.812 1.00 43.75 90 ILE A O 1
ATOM 774 N N . HIS A 1 91 ? 9.511 -1.801 -5.697 1.00 47.59 91 HIS A N 1
ATOM 775 C CA . HIS A 1 91 ? 8.300 -2.198 -5.019 1.00 47.59 91 HIS A CA 1
ATOM 776 C C . HIS A 1 91 ? 7.834 -3.436 -5.771 1.00 47.59 91 HIS A C 1
ATOM 778 O O . HIS A 1 91 ? 7.506 -3.324 -6.952 1.00 47.59 91 HIS A O 1
ATOM 784 N N . HIS A 1 92 ? 7.847 -4.598 -5.118 1.00 50.72 92 HIS A N 1
ATOM 785 C CA . HIS A 1 92 ? 7.034 -5.705 -5.593 1.00 50.72 92 HIS A CA 1
ATOM 786 C C . HIS A 1 92 ? 5.632 -5.141 -5.804 1.00 50.72 92 HIS A C 1
ATOM 788 O O . HIS A 1 92 ? 5.080 -4.479 -4.918 1.00 50.72 92 HIS A O 1
ATOM 794 N N . GLU A 1 93 ? 5.127 -5.273 -7.026 1.00 58.53 93 GLU A N 1
ATOM 795 C CA . GLU A 1 93 ? 3.755 -4.926 -7.336 1.00 58.53 93 GLU A CA 1
ATOM 796 C C . GLU A 1 93 ? 2.879 -5.835 -6.482 1.00 58.53 93 GLU A C 1
ATOM 798 O O . GLU A 1 93 ? 2.681 -6.995 -6.817 1.00 58.53 93 GLU A O 1
ATOM 803 N N . GLY A 1 94 ? 2.466 -5.344 -5.313 1.00 66.00 94 GLY A N 1
ATOM 804 C CA . GLY A 1 94 ? 1.676 -6.148 -4.398 1.00 66.00 94 GLY A CA 1
ATOM 805 C C . GLY A 1 94 ? 0.338 -6.517 -5.020 1.00 66.00 94 GLY A C 1
ATOM 806 O O . GLY A 1 94 ? -0.161 -5.820 -5.912 1.00 66.00 94 GLY A O 1
ATOM 807 N N . GLU A 1 95 ? -0.214 -7.625 -4.542 1.00 78.31 95 GLU A N 1
ATOM 808 C CA . GLU A 1 95 ? -1.459 -8.186 -5.048 1.00 78.31 95 GLU A CA 1
ATOM 809 C C . GLU A 1 95 ? -2.619 -7.187 -4.913 1.00 78.31 95 GLU A C 1
ATOM 811 O O . GLU A 1 95 ? -2.635 -6.360 -3.986 1.00 78.31 95 GLU A O 1
ATOM 816 N N . PRO A 1 96 ? -3.566 -7.205 -5.867 1.00 82.44 96 PRO A N 1
ATOM 817 C CA . PRO A 1 96 ? -4.762 -6.388 -5.779 1.00 82.44 96 PRO A CA 1
ATOM 818 C C . PRO A 1 96 ? -5.600 -6.838 -4.578 1.00 82.44 96 PRO A C 1
ATOM 820 O O . PRO A 1 96 ? -6.004 -7.987 -4.505 1.00 82.44 96 PRO A O 1
ATOM 823 N N . MET A 1 97 ? -5.863 -5.919 -3.654 1.00 85.06 97 MET A N 1
ATOM 824 C CA . MET A 1 97 ? -6.752 -6.123 -2.520 1.00 85.06 97 MET A CA 1
ATOM 825 C C . MET A 1 97 ? -8.201 -5.938 -2.971 1.00 85.06 97 MET A C 1
ATOM 827 O O . MET A 1 97 ? -8.592 -4.853 -3.419 1.00 85.06 97 MET A O 1
ATOM 831 N N . SER A 1 98 ? -8.996 -6.987 -2.816 1.00 87.50 98 SER A N 1
ATOM 832 C CA . SER A 1 98 ? -10.445 -6.957 -3.023 1.00 87.50 98 SER A CA 1
ATOM 833 C C . SER A 1 98 ? -11.195 -6.433 -1.790 1.00 87.50 98 SER A C 1
ATOM 835 O O . SER A 1 98 ? -10.650 -6.358 -0.685 1.00 87.50 98 SER A O 1
ATOM 837 N N . LEU A 1 99 ? -12.472 -6.073 -1.970 1.00 86.25 99 LEU A N 1
ATOM 838 C CA . LEU A 1 99 ? -13.346 -5.693 -0.855 1.00 86.25 99 LEU A CA 1
ATOM 839 C C . LEU A 1 99 ? -13.498 -6.848 0.147 1.00 86.25 99 LEU A C 1
ATOM 841 O O . LEU A 1 99 ? -13.413 -6.627 1.351 1.00 86.25 99 LEU A O 1
ATOM 845 N N . ASP A 1 100 ? -13.660 -8.077 -0.342 1.00 85.75 100 ASP A N 1
ATOM 846 C CA . ASP A 1 100 ? -13.825 -9.259 0.507 1.00 85.75 100 ASP A CA 1
ATOM 847 C C . ASP A 1 100 ? -12.598 -9.511 1.384 1.00 85.75 100 ASP A C 1
ATOM 849 O O . ASP A 1 100 ? -12.722 -9.860 2.556 1.00 85.75 100 ASP A O 1
ATOM 853 N N . GLU A 1 101 ? -11.397 -9.323 0.839 1.00 85.12 101 GLU A N 1
ATOM 854 C CA . GLU A 1 101 ? -10.153 -9.429 1.604 1.00 85.12 101 GLU A CA 1
ATOM 855 C C . GLU A 1 101 ? -10.016 -8.317 2.644 1.00 85.12 101 GLU A C 1
ATOM 857 O O . GLU A 1 101 ? -9.553 -8.569 3.758 1.00 85.12 101 GLU A O 1
ATOM 862 N N . PHE A 1 102 ? -10.453 -7.102 2.305 1.00 84.94 102 PHE A N 1
ATOM 863 C CA . PHE A 1 102 ? -10.496 -5.979 3.237 1.00 84.94 102 PHE A CA 1
ATOM 864 C C . PHE A 1 102 ? -11.452 -6.255 4.409 1.00 84.94 102 PHE A C 1
ATOM 866 O O . PHE A 1 102 ? -11.074 -6.045 5.560 1.00 84.94 102 PHE A O 1
ATOM 873 N N . LEU A 1 103 ? -12.636 -6.812 4.144 1.00 84.69 103 LEU A N 1
ATOM 874 C CA . LEU A 1 103 ? -13.590 -7.223 5.182 1.00 84.69 103 LEU A CA 1
ATOM 875 C C . LEU A 1 103 ? -13.095 -8.441 5.983 1.00 84.69 103 LEU A C 1
ATOM 877 O O . LEU A 1 103 ? -13.409 -8.608 7.154 1.00 84.69 103 LEU A O 1
ATOM 881 N N . LYS A 1 104 ? -12.261 -9.310 5.410 1.00 84.94 104 LYS A N 1
ATOM 882 C CA . LYS A 1 104 ? -11.686 -10.456 6.143 1.00 84.94 104 LYS A CA 1
ATOM 883 C C . LYS A 1 104 ? -10.5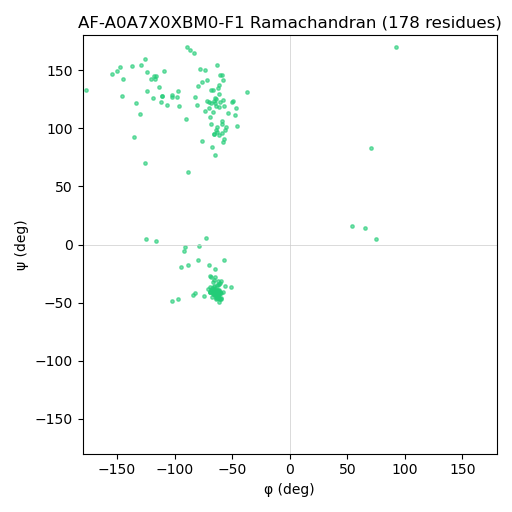11 -10.078 7.052 1.00 84.94 104 LYS A C 1
ATOM 885 O O . LYS A 1 104 ? -9.971 -10.953 7.736 1.00 84.94 104 LYS A O 1
ATOM 890 N N . MET A 1 105 ? -10.091 -8.810 7.090 1.00 81.88 105 MET A N 1
ATOM 891 C CA . MET A 1 105 ? -8.974 -8.381 7.933 1.00 81.88 105 MET A CA 1
ATOM 892 C C . MET A 1 105 ? -9.288 -8.564 9.423 1.00 81.88 105 MET A C 1
ATOM 894 O O . MET A 1 105 ? -10.187 -7.941 9.984 1.00 81.88 105 MET A O 1
ATOM 898 N N . ARG A 1 106 ? -8.473 -9.393 10.085 1.00 80.31 106 ARG A N 1
ATOM 899 C CA . ARG A 1 106 ? -8.610 -9.735 11.513 1.00 80.31 106 ARG A CA 1
ATOM 900 C C . ARG A 1 106 ? -7.841 -8.821 12.465 1.00 80.31 106 ARG A C 1
ATOM 902 O O . ARG A 1 106 ? -7.886 -9.026 13.673 1.00 80.31 106 ARG A O 1
ATOM 909 N N . TYR A 1 107 ? -7.106 -7.846 11.945 1.00 84.44 107 TYR A N 1
ATOM 910 C CA . TYR A 1 107 ? -6.287 -6.939 12.744 1.00 84.44 107 TYR A CA 1
ATOM 911 C C . TYR A 1 107 ? -6.881 -5.532 12.769 1.00 84.44 107 TYR A C 1
ATOM 913 O O . TYR A 1 107 ? -7.496 -5.077 11.806 1.00 84.44 107 TYR A O 1
ATOM 921 N N . ALA A 1 108 ? -6.654 -4.826 13.877 1.00 88.06 108 ALA A N 1
ATOM 922 C CA . ALA A 1 108 ? -6.992 -3.414 13.978 1.00 88.06 108 ALA A CA 1
ATOM 923 C C . ALA A 1 108 ? -6.115 -2.593 13.022 1.00 88.06 108 ALA A C 1
ATOM 925 O O . ALA A 1 108 ? -4.889 -2.756 12.982 1.00 88.06 108 ALA A O 1
ATOM 926 N N . CYS A 1 109 ? -6.737 -1.696 12.263 1.00 90.06 109 CYS A N 1
ATOM 927 C CA . CYS A 1 109 ? -6.045 -0.872 11.281 1.00 90.06 109 CYS A CA 1
ATOM 928 C C . CYS A 1 109 ? -6.530 0.582 11.320 1.00 90.06 109 CYS A C 1
ATOM 930 O O . CYS A 1 109 ? -7.651 0.888 11.732 1.00 90.06 109 CYS A O 1
ATOM 932 N N . SER A 1 110 ? -5.650 1.485 10.899 1.00 92.19 110 SER A N 1
ATOM 933 C CA . SER A 1 110 ? -5.986 2.888 10.673 1.00 92.19 110 SER A CA 1
ATOM 934 C C . SER A 1 110 ? -6.147 3.105 9.176 1.00 92.19 110 SER A C 1
ATOM 936 O O . SER A 1 110 ? -5.262 2.770 8.390 1.00 92.19 110 SER A O 1
ATOM 938 N N . ILE A 1 111 ? -7.273 3.669 8.767 1.00 93.31 111 ILE A N 1
ATOM 939 C CA . ILE A 1 111 ? -7.649 3.868 7.372 1.00 93.31 111 ILE A CA 1
ATOM 940 C C . ILE A 1 111 ? -7.609 5.364 7.086 1.00 93.31 111 ILE A C 1
ATOM 942 O O . ILE A 1 111 ? -8.230 6.161 7.784 1.00 93.31 111 ILE A O 1
ATOM 946 N N . ARG A 1 112 ? -6.896 5.756 6.036 1.00 93.75 112 ARG A N 1
ATOM 947 C CA . ARG A 1 112 ? -6.830 7.139 5.568 1.00 93.75 112 ARG A CA 1
ATOM 948 C C . ARG A 1 112 ? -7.538 7.267 4.235 1.00 93.75 112 ARG A C 1
ATOM 950 O O . ARG A 1 112 ? -7.182 6.550 3.300 1.00 93.75 112 ARG A O 1
ATOM 957 N N . THR A 1 113 ? -8.464 8.210 4.114 1.00 93.25 113 THR A N 1
ATOM 958 C CA . THR A 1 113 ? -9.148 8.511 2.847 1.00 93.25 113 THR A CA 1
ATOM 959 C C . THR A 1 113 ? -8.402 9.558 2.017 1.00 93.25 113 THR A C 1
ATOM 961 O O . THR A 1 113 ? -7.433 10.184 2.472 1.00 93.25 113 THR A O 1
ATOM 964 N N . PHE A 1 114 ? -8.826 9.756 0.766 1.00 89.50 114 PHE A N 1
ATOM 965 C CA . PHE A 1 114 ? -8.294 10.821 -0.096 1.00 89.50 114 PHE A CA 1
ATOM 966 C C . PHE A 1 114 ? -8.518 12.223 0.472 1.00 89.50 114 PHE A C 1
ATOM 968 O O . PHE A 1 114 ? -7.615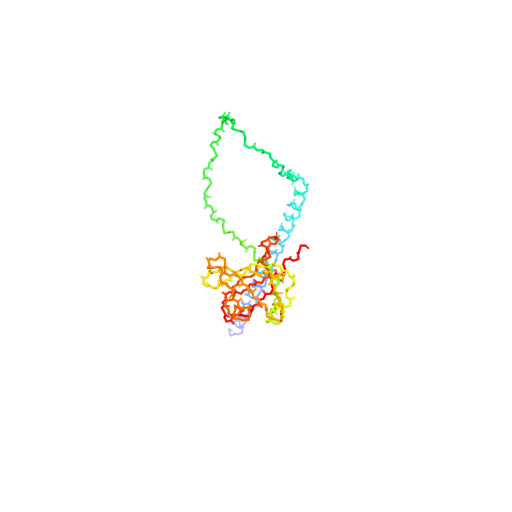 13.059 0.379 1.00 89.50 114 PHE A O 1
ATOM 975 N N . ASP A 1 115 ? -9.629 12.416 1.181 1.00 90.75 115 ASP A N 1
ATOM 976 C CA . ASP A 1 115 ? -9.984 13.658 1.879 1.00 90.75 115 ASP A CA 1
ATOM 977 C C . ASP A 1 115 ? -9.139 13.904 3.136 1.00 90.75 115 ASP A C 1
ATOM 979 O O . ASP A 1 115 ? -9.365 14.856 3.878 1.00 90.75 115 ASP A O 1
ATOM 983 N N . LYS A 1 116 ? -8.134 13.050 3.377 1.00 89.94 116 LYS A N 1
ATOM 984 C CA . LYS A 1 116 ? -7.217 13.089 4.521 1.00 89.94 116 LYS A CA 1
ATOM 985 C C . LYS A 1 116 ? -7.897 12.838 5.871 1.00 89.94 116 LYS A C 1
ATOM 987 O O . LYS A 1 116 ? -7.245 13.053 6.890 1.00 89.94 116 LYS A O 1
ATOM 992 N N . ARG A 1 117 ? -9.136 12.340 5.885 1.00 92.50 117 ARG A N 1
ATOM 993 C CA . ARG A 1 117 ? -9.786 11.857 7.107 1.00 92.50 117 ARG A CA 1
ATOM 994 C C . ARG A 1 117 ? -9.188 10.523 7.533 1.00 92.50 117 ARG A C 1
ATOM 996 O O . ARG A 1 117 ? -8.701 9.750 6.700 1.00 92.50 117 ARG A O 1
ATOM 1003 N N . MET A 1 118 ? -9.201 10.297 8.839 1.00 93.62 118 MET A N 1
ATOM 1004 C CA . MET A 1 118 ? -8.629 9.122 9.480 1.00 93.62 118 MET A CA 1
ATOM 1005 C C . MET A 1 118 ? -9.738 8.361 10.194 1.00 93.62 118 MET A C 1
ATOM 1007 O O . MET A 1 118 ? -10.438 8.921 11.035 1.00 93.62 118 MET A O 1
ATOM 1011 N N . TYR A 1 119 ? -9.849 7.078 9.880 1.00 93.50 119 TYR A N 1
ATOM 1012 C CA . TYR A 1 119 ? -10.796 6.154 10.482 1.00 93.50 119 TYR A CA 1
ATOM 1013 C C . TYR A 1 119 ? -10.030 5.055 11.200 1.00 93.50 119 TYR A C 1
ATOM 1015 O O . TYR A 1 119 ? -8.962 4.630 10.750 1.00 93.50 119 TYR A O 1
ATOM 1023 N N . ARG A 1 120 ? -10.571 4.579 12.314 1.00 92.25 120 ARG A N 1
ATOM 1024 C CA . ARG A 1 120 ? -10.012 3.463 13.067 1.00 92.25 120 ARG A CA 1
ATOM 1025 C C . ARG A 1 120 ? -10.949 2.276 12.956 1.00 92.25 120 ARG A C 1
ATOM 1027 O O . ARG A 1 120 ? -12.114 2.365 13.325 1.00 92.25 120 ARG A O 1
ATOM 1034 N N . TYR A 1 121 ? -10.419 1.168 12.463 1.00 91.19 121 TYR A N 1
ATOM 1035 C CA . TYR A 1 121 ? -11.117 -0.104 12.418 1.00 91.19 121 TYR A CA 1
ATOM 1036 C C . TYR A 1 121 ? -10.602 -1.004 13.538 1.00 91.19 121 TYR A C 1
ATOM 1038 O O . TYR A 1 121 ? -9.389 -1.198 13.689 1.00 91.19 121 TYR A O 1
ATOM 1046 N N . GLN A 1 122 ? -11.525 -1.545 14.328 1.00 89.12 122 GLN A N 1
ATOM 1047 C CA . GLN A 1 122 ? -11.236 -2.537 15.355 1.00 89.12 122 GLN A CA 1
ATOM 1048 C C . GLN A 1 122 ? -12.197 -3.720 15.187 1.00 89.12 122 GLN A C 1
ATOM 1050 O O . GLN A 1 122 ? -13.384 -3.573 15.475 1.00 89.12 122 GLN A O 1
ATOM 1055 N N . PRO A 1 123 ? -11.697 -4.904 14.793 1.00 84.00 123 PRO A N 1
ATOM 1056 C CA . PRO A 1 123 ? -12.532 -6.093 14.632 1.00 84.00 123 PRO A CA 1
ATOM 1057 C C . PRO A 1 123 ? -13.310 -6.456 15.902 1.00 84.00 123 PRO A C 1
ATOM 1059 O O . PRO A 1 123 ? -14.458 -6.866 15.827 1.00 84.00 123 PRO A O 1
ATOM 1062 N N . ALA A 1 124 ? -12.708 -6.247 17.079 1.00 81.12 124 ALA A N 1
ATOM 1063 C CA . ALA A 1 124 ? -13.334 -6.538 18.370 1.00 81.12 124 ALA A CA 1
ATOM 1064 C C . ALA A 1 124 ? -14.573 -5.673 18.674 1.00 81.12 124 ALA A C 1
ATOM 1066 O O . ALA A 1 124 ? -15.379 -6.054 19.515 1.00 81.12 124 ALA A O 1
ATOM 1067 N N . GLN A 1 125 ? -14.709 -4.517 18.017 1.00 76.56 125 GLN A N 1
ATOM 1068 C CA . GLN A 1 125 ? -15.846 -3.605 18.178 1.00 76.56 125 GLN A CA 1
ATOM 1069 C C . GLN A 1 125 ? -16.970 -3.887 17.171 1.00 76.56 125 GLN A C 1
ATOM 1071 O O . GLN A 1 125 ? -18.025 -3.263 17.240 1.00 76.56 125 GLN A O 1
ATOM 1076 N N . CYS A 1 126 ? -16.752 -4.810 16.231 1.00 74.50 126 CYS A N 1
ATOM 1077 C CA . CYS A 1 126 ? -17.764 -5.223 15.272 1.00 74.50 126 CYS A CA 1
ATOM 1078 C C . CYS A 1 126 ? -18.545 -6.398 15.871 1.00 74.50 126 CYS A C 1
ATOM 1080 O O . CYS A 1 126 ? -18.025 -7.505 16.012 1.00 74.50 126 CYS A O 1
ATOM 1082 N N . HIS A 1 127 ? -19.791 -6.145 16.261 1.00 59.97 127 HIS A N 1
ATOM 1083 C CA . HIS A 1 127 ? -20.744 -7.174 16.661 1.00 59.97 127 HIS A CA 1
ATOM 1084 C C . HIS A 1 127 ? -21.762 -7.303 15.522 1.00 59.97 127 HIS A C 1
ATOM 1086 O O . HIS A 1 127 ? -22.422 -6.313 15.224 1.00 59.97 127 HIS A O 1
ATOM 1092 N N . SER A 1 128 ? -21.888 -8.492 14.915 1.00 59.16 128 SER A N 1
ATOM 1093 C CA . SER A 1 128 ? -22.672 -8.832 13.698 1.00 59.16 128 SER A CA 1
ATOM 1094 C C . SER A 1 128 ? -21.916 -8.750 12.360 1.00 59.16 128 SER A C 1
ATOM 1096 O O . SER A 1 128 ? -20.772 -8.302 12.310 1.00 59.16 128 SER A O 1
ATOM 1098 N N . ASP A 1 129 ? -22.548 -9.255 11.291 1.00 68.38 129 ASP A N 1
ATOM 1099 C CA . ASP A 1 129 ? -22.014 -9.362 9.920 1.00 68.38 129 ASP A CA 1
ATOM 1100 C C . ASP A 1 129 ? -21.558 -8.016 9.322 1.00 68.38 129 ASP A C 1
ATOM 1102 O O . ASP A 1 129 ? -20.848 -7.979 8.314 1.00 68.38 129 ASP A O 1
ATOM 1106 N N . GLU A 1 130 ? -21.928 -6.900 9.950 1.00 75.44 130 GLU A N 1
ATOM 1107 C CA . GLU A 1 130 ? -21.584 -5.557 9.507 1.00 75.44 130 GLU A CA 1
ATOM 1108 C C . GLU A 1 130 ? -20.346 -5.014 10.232 1.00 75.44 130 GLU A C 1
ATOM 1110 O O . GLU A 1 130 ? -20.302 -4.847 11.453 1.00 75.44 130 GLU A O 1
ATOM 1115 N N . GLN A 1 131 ? -19.312 -4.708 9.448 1.00 87.00 131 GLN A N 1
ATOM 1116 C CA . GLN A 1 131 ? -18.069 -4.129 9.945 1.00 87.00 131 GLN A CA 1
ATOM 1117 C C . GLN A 1 131 ? -18.072 -2.609 9.786 1.00 87.00 131 GLN A C 1
ATOM 1119 O O . GLN A 1 131 ? -18.314 -2.081 8.694 1.00 87.00 131 GLN A O 1
ATOM 1124 N N . PHE A 1 132 ? -17.708 -1.909 10.861 1.00 89.81 132 PHE A N 1
ATOM 1125 C CA . PHE A 1 132 ? -17.674 -0.449 10.916 1.00 89.81 132 PHE A CA 1
ATOM 1126 C C . PHE A 1 132 ? -16.292 0.069 11.313 1.00 89.81 132 PHE A C 1
ATOM 1128 O O . PHE A 1 132 ? -15.560 -0.553 12.084 1.00 89.81 132 PHE A O 1
ATOM 1135 N N . ALA A 1 133 ? -15.939 1.242 10.796 1.00 90.56 133 ALA A N 1
ATOM 1136 C CA . ALA A 1 133 ? -14.787 2.012 11.232 1.00 90.56 133 ALA A CA 1
ATOM 1137 C C . ALA A 1 133 ? -15.260 3.333 11.839 1.00 90.56 133 ALA A C 1
ATOM 1139 O O . ALA A 1 133 ? -16.229 3.930 11.380 1.00 90.56 133 ALA A O 1
ATOM 1140 N N . ILE A 1 134 ? -14.558 3.798 12.863 1.00 91.19 134 ILE A N 1
ATOM 1141 C CA . ILE A 1 134 ? -14.912 5.009 13.603 1.00 91.19 134 ILE A CA 1
ATOM 1142 C C . ILE A 1 134 ? -14.071 6.164 13.071 1.00 91.19 134 ILE A C 1
ATOM 1144 O O . ILE A 1 134 ? -12.842 6.055 13.013 1.00 91.19 134 ILE A O 1
ATOM 1148 N N . ASP A 1 135 ? -14.705 7.267 12.685 1.00 92.69 135 ASP A N 1
ATOM 1149 C CA . ASP A 1 135 ? -13.994 8.500 12.349 1.00 92.69 135 ASP A CA 1
ATOM 1150 C C . ASP A 1 135 ? -13.294 9.041 13.604 1.00 92.69 135 ASP A C 1
ATOM 1152 O O . ASP A 1 135 ? -13.903 9.247 14.650 1.00 92.69 135 ASP A O 1
ATOM 1156 N N . THR A 1 136 ? -11.989 9.278 13.511 1.00 90.06 136 THR A N 1
ATOM 1157 C CA . THR A 1 136 ? -11.192 9.788 14.641 1.00 90.06 136 THR A CA 1
ATOM 1158 C C . THR A 1 136 ? -11.502 11.238 15.004 1.00 90.06 136 THR A C 1
ATOM 1160 O O . THR A 1 136 ? -11.141 11.673 16.095 1.00 90.06 136 THR A O 1
ATOM 1163 N N . THR A 1 137 ? -12.138 11.988 14.103 1.00 89.88 137 THR A N 1
ATOM 1164 C CA . THR A 1 137 ? -12.456 13.405 14.299 1.00 89.88 137 THR A CA 1
ATOM 1165 C C . THR A 1 137 ? -13.877 13.620 14.797 1.00 89.88 137 THR A C 1
ATOM 1167 O O . THR A 1 137 ? -14.066 14.364 15.755 1.00 89.88 137 THR A O 1
ATOM 1170 N N . THR A 1 138 ? -14.865 12.968 14.178 1.00 89.69 138 THR A N 1
ATOM 1171 C CA . THR A 1 138 ? -16.283 13.118 14.544 1.00 89.69 138 THR A CA 1
ATOM 1172 C C . THR A 1 138 ? -16.758 12.050 15.527 1.00 89.69 138 THR A C 1
ATOM 1174 O O . THR A 1 138 ? -17.760 12.256 16.202 1.00 89.69 138 THR A O 1
ATOM 1177 N N . GLY A 1 139 ? -16.049 10.921 15.639 1.00 87.38 139 GLY A N 1
ATOM 1178 C CA . GLY A 1 139 ? -16.482 9.774 16.441 1.00 87.38 139 GLY A CA 1
ATOM 1179 C C . GLY A 1 139 ? -17.610 8.962 15.799 1.00 87.38 139 GLY A C 1
ATOM 1180 O O . GLY A 1 139 ? -18.114 8.029 16.418 1.00 87.38 139 GLY A O 1
ATOM 1181 N N . GLU A 1 140 ? -18.014 9.294 14.572 1.00 89.44 140 GLU A N 1
ATOM 1182 C CA . GLU A 1 140 ? -19.109 8.621 13.876 1.00 89.44 140 GLU A CA 1
ATOM 1183 C C . GLU A 1 140 ? -18.674 7.257 13.330 1.00 89.44 140 GLU A C 1
ATOM 1185 O O . GLU A 1 140 ? -17.573 7.099 12.792 1.00 89.44 140 GLU A O 1
ATOM 1190 N N . ALA A 1 141 ? -19.559 6.265 13.447 1.00 89.31 141 ALA A N 1
ATOM 1191 C CA . ALA A 1 141 ? -19.360 4.946 12.865 1.00 89.31 141 ALA A CA 1
ATOM 1192 C C . ALA A 1 141 ? -19.753 4.955 11.382 1.00 89.31 141 ALA A C 1
ATOM 1194 O O . ALA A 1 141 ? -20.864 5.338 11.018 1.00 89.31 141 ALA A O 1
ATOM 1195 N N . VAL A 1 142 ? -18.841 4.504 10.525 1.00 90.44 142 VAL A N 1
ATOM 1196 C CA . VAL A 1 142 ? -19.028 4.434 9.075 1.00 90.44 142 VAL A CA 1
ATOM 1197 C C . VAL A 1 142 ? -18.796 2.993 8.604 1.00 90.44 142 VAL A C 1
ATOM 1199 O O . VAL A 1 142 ? -17.784 2.392 8.975 1.00 90.44 142 VAL A O 1
ATOM 1202 N N . PRO A 1 143 ? -19.687 2.419 7.774 1.00 90.06 143 PRO A N 1
ATOM 1203 C CA . PRO A 1 143 ? -19.504 1.074 7.231 1.00 90.06 143 PRO A CA 1
ATOM 1204 C C . PRO A 1 143 ? -18.196 0.921 6.439 1.00 90.06 143 PRO A C 1
ATOM 1206 O O . PRO A 1 143 ? -17.819 1.798 5.659 1.00 90.06 143 PRO A O 1
ATOM 1209 N N . LEU A 1 144 ? -17.519 -0.225 6.560 1.00 88.50 144 LEU A N 1
ATOM 1210 C CA . LEU A 1 144 ? -16.279 -0.478 5.806 1.00 88.50 144 LEU A CA 1
ATOM 1211 C C . LEU A 1 144 ? -16.504 -0.483 4.287 1.00 88.50 144 LEU A C 1
ATOM 1213 O O . LEU A 1 144 ? -15.647 -0.023 3.529 1.00 88.50 144 LEU A O 1
ATOM 1217 N N . VAL A 1 145 ? -17.664 -0.973 3.845 1.00 89.25 145 VAL A N 1
ATOM 1218 C CA . VAL A 1 145 ? -18.023 -1.085 2.424 1.00 89.25 145 VAL A CA 1
ATOM 1219 C C . VAL A 1 145 ? -18.071 0.286 1.748 1.00 89.25 145 VAL A C 1
ATOM 1221 O O . VAL A 1 145 ? -17.525 0.455 0.657 1.00 89.25 145 VAL A O 1
ATOM 1224 N N . SER A 1 146 ? -18.661 1.289 2.406 1.00 89.56 146 SER A N 1
ATOM 1225 C CA . SER A 1 146 ? -18.722 2.650 1.860 1.00 89.56 146 SER A CA 1
ATOM 1226 C C . SER A 1 146 ? -17.335 3.293 1.827 1.00 89.56 146 SER A C 1
ATOM 1228 O O . SER A 1 146 ? -16.969 3.932 0.835 1.00 89.56 146 SER A O 1
ATOM 1230 N N . LEU A 1 147 ? -16.522 3.049 2.860 1.00 89.06 147 LEU A N 1
ATOM 1231 C CA . LEU A 1 147 ? -15.159 3.564 2.946 1.00 89.06 147 LEU A CA 1
ATOM 1232 C C . LEU A 1 147 ? -14.259 3.028 1.837 1.00 89.06 147 LEU A C 1
ATOM 1234 O O . LEU A 1 147 ? -13.477 3.814 1.299 1.00 89.06 147 LEU A O 1
ATOM 1238 N N . PHE A 1 148 ? -14.378 1.747 1.462 1.00 88.44 148 PHE A N 1
ATOM 1239 C CA . PHE A 1 148 ? -13.481 1.071 0.513 1.00 88.44 148 PHE A CA 1
ATOM 1240 C C . PHE A 1 148 ? -13.283 1.844 -0.799 1.00 88.44 148 PHE A C 1
ATOM 1242 O O . PHE A 1 148 ? -12.171 1.931 -1.321 1.00 88.44 148 PHE A O 1
ATOM 1249 N N . THR A 1 149 ? -14.327 2.507 -1.298 1.00 87.19 149 THR A N 1
ATOM 1250 C CA . THR A 1 149 ? -14.275 3.329 -2.521 1.00 87.19 149 THR A CA 1
ATOM 1251 C C . THR A 1 149 ? -13.365 4.559 -2.412 1.00 87.19 149 THR A C 1
ATOM 1253 O O . THR A 1 149 ? -12.750 4.945 -3.404 1.00 87.19 149 THR A O 1
ATOM 1256 N N . ASN A 1 150 ? -13.178 5.098 -1.203 1.00 90.25 150 ASN A N 1
ATOM 1257 C CA . ASN A 1 150 ? -12.448 6.341 -0.929 1.00 90.25 150 ASN A CA 1
ATOM 1258 C C . ASN A 1 150 ? -11.171 6.165 -0.086 1.00 90.25 150 ASN A C 1
ATOM 1260 O O . ASN A 1 150 ? -10.483 7.146 0.216 1.00 90.25 150 ASN A O 1
ATOM 1264 N N . ILE A 1 151 ? -10.791 4.931 0.265 1.00 90.81 151 ILE A N 1
ATOM 1265 C CA . ILE A 1 151 ? -9.528 4.639 0.967 1.00 90.81 151 ILE A CA 1
ATOM 1266 C C . ILE A 1 151 ? -8.327 5.046 0.114 1.00 90.81 151 ILE A C 1
ATOM 1268 O O . ILE A 1 151 ? -8.244 4.712 -1.060 1.00 90.81 151 ILE A O 1
ATOM 1272 N N . ARG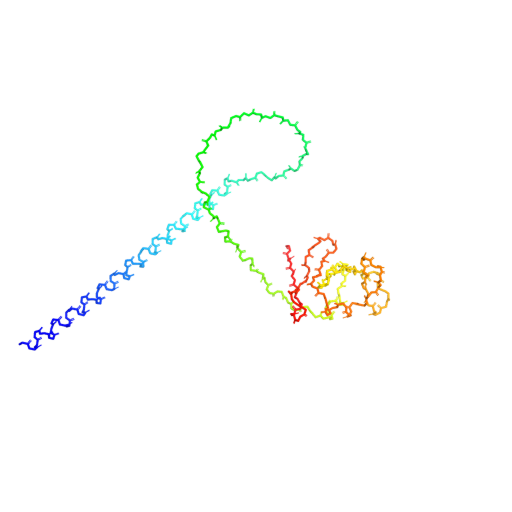 A 1 152 ? -7.340 5.706 0.705 1.00 90.06 152 ARG A N 1
ATOM 1273 C CA . ARG A 1 152 ? -6.039 5.972 0.087 1.00 90.06 152 ARG A CA 1
ATOM 1274 C C . ARG A 1 152 ? -4.970 5.022 0.611 1.00 90.06 152 ARG A C 1
ATOM 1276 O O . ARG A 1 152 ? -4.218 4.445 -0.174 1.00 90.06 152 ARG A O 1
ATOM 1283 N N . THR A 1 153 ? -4.895 4.875 1.929 1.00 90.50 153 THR A N 1
ATOM 1284 C CA . THR A 1 153 ? -3.881 4.069 2.614 1.00 90.50 153 THR A CA 1
ATOM 1285 C C . THR A 1 153 ? -4.461 3.401 3.851 1.00 90.50 153 THR A C 1
ATOM 1287 O O . THR A 1 153 ? -5.236 4.015 4.578 1.00 90.50 153 THR A O 1
ATOM 1290 N N . ILE A 1 154 ? -4.039 2.166 4.108 1.00 90.50 154 ILE A N 1
ATOM 1291 C CA . ILE A 1 154 ? -4.302 1.440 5.352 1.00 90.50 154 ILE A CA 1
ATOM 1292 C C . ILE A 1 154 ? -2.981 1.234 6.078 1.00 90.50 154 ILE A C 1
ATOM 1294 O O . ILE A 1 154 ? -1.985 0.832 5.470 1.00 90.50 154 ILE A O 1
ATOM 1298 N N . TYR A 1 155 ? -2.998 1.483 7.379 1.00 90.12 155 TYR A N 1
ATOM 1299 C CA . TYR A 1 155 ? -1.871 1.335 8.283 1.00 90.12 155 TYR A CA 1
ATOM 1300 C C . TYR A 1 155 ? -2.176 0.272 9.334 1.00 90.12 155 TYR A C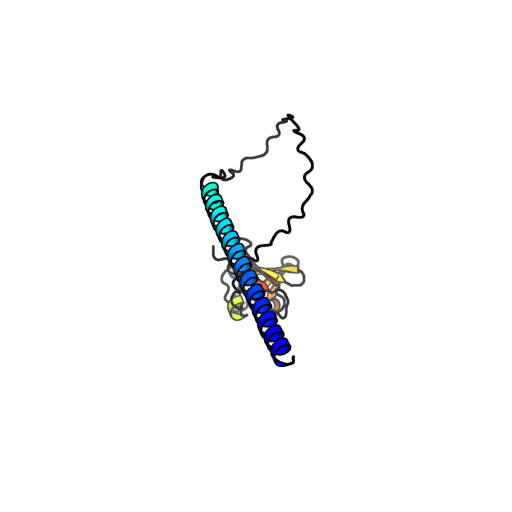 1
ATOM 1302 O O . TYR A 1 155 ? -3.296 0.194 9.844 1.00 90.12 155 TYR A O 1
ATOM 1310 N N . SER A 1 156 ? -1.166 -0.509 9.698 1.00 86.81 156 SER A N 1
ATOM 1311 C CA . SER A 1 156 ? -1.215 -1.342 10.897 1.00 86.81 156 SER A CA 1
ATOM 1312 C C . SER A 1 156 ? -1.205 -0.451 12.135 1.00 86.81 156 SER A C 1
ATOM 1314 O O . SER A 1 156 ? -0.368 0.445 12.234 1.00 86.81 156 SER A O 1
ATOM 1316 N N . VAL A 1 157 ? -2.093 -0.712 13.098 1.00 83.50 157 VAL A N 1
ATOM 1317 C CA . VAL A 1 157 ? -2.086 0.005 14.387 1.00 83.50 157 VAL A CA 1
ATOM 1318 C C . VAL A 1 157 ? -0.850 -0.349 15.222 1.00 83.50 157 VAL A C 1
ATOM 1320 O O . VAL A 1 157 ? -0.402 0.472 16.010 1.00 83.50 157 VAL A O 1
ATOM 1323 N N . GLN A 1 158 ? -0.279 -1.545 15.048 1.00 78.81 158 GLN A N 1
ATOM 1324 C CA . GLN A 1 158 ? 0.829 -2.027 15.882 1.00 78.81 158 GLN A CA 1
ATOM 1325 C C . GLN A 1 158 ? 2.161 -1.348 15.543 1.00 78.81 158 GLN A C 1
ATOM 1327 O O . GLN A 1 158 ? 2.889 -0.941 16.440 1.00 78.81 158 GLN A O 1
ATOM 1332 N N . ASN A 1 159 ? 2.463 -1.217 14.248 1.00 78.19 1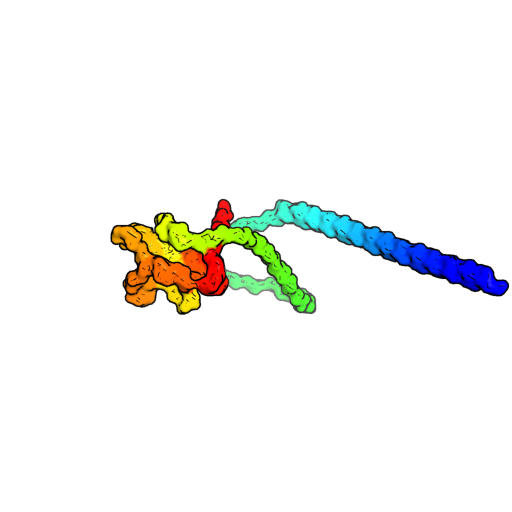59 ASN A N 1
ATOM 1333 C CA . ASN A 1 159 ? 3.788 -0.802 13.771 1.00 78.19 159 ASN A CA 1
ATOM 1334 C C . ASN A 1 159 ? 3.745 0.429 12.852 1.00 78.19 159 ASN A C 1
ATOM 1336 O O . ASN A 1 159 ? 4.757 0.760 12.237 1.00 78.19 159 ASN A O 1
ATOM 1340 N N . GLU A 1 160 ? 2.569 1.035 12.657 1.00 78.19 160 GLU A N 1
ATOM 1341 C CA . GLU A 1 160 ? 2.323 2.129 11.698 1.00 78.19 160 GLU A CA 1
ATOM 1342 C C . GLU A 1 160 ? 2.746 1.814 10.247 1.00 78.19 160 GLU A C 1
ATOM 1344 O O . GLU A 1 160 ? 2.844 2.692 9.387 1.00 78.19 160 GLU A O 1
ATOM 1349 N N . GLN A 1 161 ? 2.976 0.536 9.937 1.00 83.38 161 GLN A N 1
ATOM 1350 C CA . GLN A 1 161 ? 3.376 0.086 8.611 1.00 83.38 161 GLN A CA 1
ATOM 1351 C C . GLN A 1 161 ? 2.205 0.180 7.634 1.00 83.38 161 GLN A C 1
ATOM 1353 O O . GLN A 1 161 ? 1.065 -0.135 7.975 1.00 83.38 161 GLN A O 1
ATOM 1358 N N . VAL A 1 162 ? 2.495 0.586 6.397 1.00 85.56 162 VAL A N 1
ATOM 1359 C CA . VAL A 1 162 ? 1.496 0.642 5.322 1.00 85.56 162 VAL A CA 1
ATOM 1360 C C . VAL A 1 162 ? 1.181 -0.779 4.874 1.00 85.56 162 VAL A C 1
ATOM 1362 O O . VAL A 1 162 ? 2.047 -1.436 4.313 1.00 85.56 162 VAL A O 1
ATOM 1365 N N . ILE A 1 163 ? -0.057 -1.216 5.085 1.00 85.62 163 ILE A N 1
ATOM 1366 C CA . ILE A 1 163 ? -0.552 -2.543 4.697 1.00 85.62 163 ILE A CA 1
ATOM 1367 C C . ILE A 1 163 ? -0.998 -2.538 3.242 1.00 85.62 163 ILE A C 1
ATOM 1369 O O . ILE A 1 163 ? -0.703 -3.460 2.489 1.00 85.62 163 ILE A O 1
ATOM 1373 N N . ALA A 1 164 ? -1.714 -1.491 2.844 1.00 87.00 164 ALA A N 1
ATOM 1374 C CA . ALA A 1 164 ? -2.221 -1.334 1.493 1.00 87.00 164 ALA A CA 1
ATOM 1375 C C . ALA A 1 164 ? -2.315 0.143 1.133 1.00 87.00 164 ALA A C 1
ATOM 1377 O O . ALA A 1 164 ? -2.498 1.017 1.987 1.00 87.00 164 ALA A O 1
ATOM 1378 N N . SER A 1 165 ? -2.145 0.439 -0.150 1.00 89.06 165 SER A N 1
ATOM 1379 C CA . SER A 1 165 ? -2.196 1.810 -0.643 1.00 89.06 165 SER A CA 1
ATOM 1380 C C . SER A 1 165 ? -2.586 1.854 -2.108 1.00 89.06 165 SER A C 1
ATOM 1382 O O . SER A 1 165 ? -2.142 1.012 -2.889 1.00 89.06 165 SER A O 1
ATOM 1384 N N . ARG A 1 166 ? -3.299 2.905 -2.503 1.00 88.31 166 ARG A N 1
ATOM 1385 C CA . ARG A 1 166 ? -3.449 3.296 -3.909 1.00 88.31 166 ARG A CA 1
ATOM 1386 C C . ARG A 1 166 ? -3.127 4.768 -4.100 1.00 88.31 166 ARG A C 1
ATOM 1388 O O . ARG A 1 166 ? -3.186 5.563 -3.159 1.00 88.31 166 ARG A O 1
ATOM 1395 N N . LYS A 1 167 ? -2.718 5.125 -5.318 1.00 84.38 167 LYS A N 1
ATOM 1396 C CA . LYS A 1 167 ? -2.337 6.504 -5.648 1.00 84.38 167 LYS A CA 1
ATOM 1397 C C . LYS A 1 167 ? -3.560 7.354 -5.964 1.00 84.38 167 LYS A C 1
ATOM 1399 O O . LYS A 1 167 ? -3.622 8.473 -5.465 1.00 84.38 167 LYS A O 1
ATOM 1404 N N . ASN A 1 168 ? -4.514 6.806 -6.714 1.00 85.19 168 ASN A N 1
ATOM 1405 C CA . ASN A 1 168 ? -5.773 7.454 -7.078 1.00 85.19 168 ASN A CA 1
ATOM 1406 C C . ASN A 1 168 ? -6.977 6.588 -6.687 1.00 85.19 168 ASN A C 1
ATOM 1408 O O . ASN A 1 168 ? -6.843 5.377 -6.543 1.00 85.19 168 ASN A O 1
ATOM 1412 N N . ALA A 1 169 ? -8.161 7.194 -6.563 1.00 80.75 169 ALA A N 1
ATOM 1413 C CA . ALA A 1 169 ? -9.394 6.477 -6.214 1.00 80.75 169 ALA A CA 1
ATOM 1414 C C . ALA A 1 169 ? -9.801 5.426 -7.262 1.00 80.75 169 ALA A C 1
ATOM 1416 O O . ALA A 1 169 ? -10.341 4.382 -6.914 1.00 80.75 169 ALA A O 1
ATOM 1417 N N . LYS A 1 170 ? -9.480 5.683 -8.537 1.00 82.00 170 LYS A N 1
ATOM 1418 C CA . LYS A 1 170 ? -9.735 4.768 -9.661 1.00 82.00 170 LYS A CA 1
ATOM 1419 C C . LYS A 1 170 ? -8.713 3.634 -9.774 1.00 82.00 170 LYS A C 1
ATOM 1421 O O . LYS A 1 170 ? -8.935 2.700 -10.537 1.00 82.00 170 LYS A O 1
ATOM 1426 N N . ASP A 1 171 ? -7.587 3.734 -9.069 1.00 80.81 171 ASP A N 1
ATOM 1427 C CA . ASP A 1 171 ? -6.549 2.714 -9.144 1.00 80.81 171 ASP A CA 1
ATOM 1428 C C . ASP A 1 171 ? -6.949 1.497 -8.310 1.00 80.81 171 ASP A C 1
ATOM 1430 O O . ASP A 1 171 ? -7.603 1.610 -7.268 1.00 80.81 171 ASP A O 1
ATOM 1434 N N . ILE A 1 172 ? -6.465 0.332 -8.736 1.00 81.25 172 ILE A N 1
ATOM 1435 C CA . ILE A 1 172 ? -6.608 -0.902 -7.973 1.00 81.25 172 ILE A CA 1
ATOM 1436 C C . ILE A 1 172 ? -5.906 -0.728 -6.626 1.00 81.25 172 ILE A C 1
ATOM 1438 O O . ILE A 1 172 ? -4.749 -0.296 -6.554 1.00 81.25 172 ILE A O 1
ATOM 1442 N N . PHE A 1 173 ? -6.619 -1.051 -5.553 1.00 82.75 173 PHE A N 1
ATOM 1443 C CA . PHE A 1 173 ? -6.064 -1.028 -4.214 1.00 82.75 173 PHE A CA 1
ATOM 1444 C C . PHE A 1 173 ? -5.102 -2.200 -4.062 1.00 82.75 173 PHE A C 1
ATOM 1446 O O . PHE A 1 173 ? -5.478 -3.320 -4.363 1.00 82.75 173 PHE A O 1
ATOM 1453 N N . ARG A 1 174 ? -3.840 -1.956 -3.699 1.00 83.62 174 ARG A N 1
ATOM 1454 C CA . ARG A 1 174 ? -2.807 -3.004 -3.671 1.00 83.62 174 ARG A CA 1
ATOM 1455 C C . ARG A 1 174 ? -2.217 -3.154 -2.283 1.00 83.62 174 ARG A C 1
ATOM 1457 O O . ARG A 1 174 ? -1.954 -2.146 -1.612 1.00 83.62 174 ARG A O 1
ATOM 1464 N N . TYR A 1 175 ? -1.933 -4.395 -1.905 1.00 77.00 175 TYR A N 1
ATOM 1465 C CA . TYR A 1 175 ? -1.125 -4.693 -0.733 1.00 77.00 175 TYR A CA 1
ATOM 1466 C C . TYR A 1 175 ? 0.283 -4.100 -0.880 1.00 77.00 175 TYR A C 1
ATOM 1468 O O . TYR A 1 175 ? 0.867 -4.020 -1.959 1.00 77.00 175 TYR A O 1
ATOM 1476 N N . ARG A 1 176 ? 0.852 -3.669 0.237 1.00 68.50 176 ARG A N 1
ATOM 1477 C CA . ARG A 1 176 ? 2.272 -3.373 0.408 1.00 68.50 176 ARG A CA 1
ATOM 1478 C C . ARG A 1 176 ? 2.740 -4.180 1.601 1.00 68.50 176 ARG A C 1
ATOM 1480 O O . ARG A 1 176 ? 2.990 -3.639 2.668 1.00 68.50 176 ARG A O 1
ATOM 1487 N N . ILE A 1 177 ? 2.815 -5.495 1.436 1.00 55.50 177 ILE A N 1
ATOM 1488 C CA . ILE A 1 177 ? 3.415 -6.327 2.471 1.00 55.50 177 ILE A CA 1
ATOM 1489 C C . ILE A 1 177 ? 4.910 -5.995 2.475 1.00 55.50 177 ILE A C 1
ATOM 1491 O O . ILE A 1 177 ? 5.651 -6.394 1.580 1.00 55.50 177 ILE A O 1
ATOM 1495 N N . TYR A 1 178 ? 5.352 -5.217 3.460 1.00 47.94 178 TYR A N 1
ATOM 1496 C CA . TYR A 1 178 ? 6.745 -5.252 3.877 1.00 47.94 178 TYR A CA 1
ATOM 1497 C C . TYR A 1 178 ? 6.877 -6.528 4.705 1.00 47.94 178 TYR A C 1
ATOM 1499 O O . TYR A 1 178 ? 6.597 -6.514 5.899 1.00 47.94 178 TYR A O 1
ATOM 1507 N N . GLN A 1 179 ? 7.193 -7.654 4.059 1.00 34.66 179 GLN A N 1
ATOM 1508 C CA . GLN A 1 179 ? 7.690 -8.800 4.813 1.00 34.66 179 GLN A CA 1
ATOM 1509 C C . GLN A 1 179 ? 8.988 -8.333 5.481 1.00 34.66 179 GLN A C 1
ATOM 1511 O O . GLN A 1 179 ? 9.898 -7.860 4.793 1.00 34.66 179 GLN A O 1
ATOM 1516 N N . CYS A 1 180 ? 8.997 -8.347 6.814 1.00 29.14 180 CYS A N 1
ATOM 1517 C CA . CYS A 1 180 ? 10.224 -8.271 7.597 1.00 29.14 180 CYS A CA 1
ATOM 1518 C C . CYS A 1 180 ? 11.050 -9.536 7.368 1.00 29.14 180 CYS A C 1
ATOM 1520 O O . CYS A 1 180 ? 10.428 -10.618 7.267 1.00 29.14 180 CYS A O 1
#

Radius of gyration: 32.1 Å; Cα contacts (8 Å, |Δi|>4): 160; chains: 1; bounding box: 64×36×96 Å

Nearest PDB structures (foldseek):
  6gwk-assembly3_O  TM=4.719E-01  e=2.161E-01  Caulobacter vibrioides CB15
  4nl3-assembly1_D  TM=4.681E-01  e=7.899E-01  Listeria monocytogenes
  4noy-assembly1_A  TM=4.726E-01  e=1.125E+00  Listeria monocytogenes
  1kq1-assembly1_A  TM=4.637E-01  e=1.125E+00  Staphylococcus aureus
  5gl6-assembly2_B  TM=4.557E-01  e=1.193E+00  Mycolicibacterium smegmatis MC2 155

Solvent-accessible surface area (backbone atoms only — not comparable to full-atom values): 10982 Å² total; per-residue (Å²): 113,70,68,59,54,50,53,51,52,54,53,50,53,52,50,53,51,51,53,54,50,50,55,50,50,53,51,50,52,53,51,50,52,54,50,50,54,51,52,52,52,50,53,53,51,57,56,50,51,70,76,58,73,70,79,78,82,76,88,77,81,94,73,91,75,92,76,90,84,81,87,76,85,68,79,87,71,75,85,70,79,76,77,73,77,71,74,74,74,80,69,74,83,40,59,74,55,49,70,69,59,61,72,64,51,82,61,48,30,37,39,28,31,75,87,69,48,50,28,42,34,43,54,90,76,39,78,69,99,60,54,50,23,31,31,73,84,80,67,47,78,40,53,46,77,71,45,61,64,45,49,28,38,32,25,34,67,89,74,67,43,58,45,28,46,33,91,48,70,89,46,74,39,18,35,39,80,76,79,126

Sequence (180 aa):
MEWEQEMFKKTSVQRAENAKRLQKEERMATRGALLWFNSNLSSQIEGLKRYMLVPQRQRLPEQQTTSIFYRRVLPKKASRRRQQNRRRTIHHEGEPMSLDEFLKMRYACSIRTFDKRMYRYQPAQCHSDEQFAIDTTTGEAVPLVSLFTNIRTIYSVQNEQVIASRKNAKDIFRYRIYQC

Organism: NCBI:txid1552123

Mean predicted aligned error: 19.99 Å